Protein AF-A0A9E2G5S1-F1 (afdb_monomer_lite)

Foldseek 3Di:
DAADVVVVAPACPPDQALQAHRVRHGDDALPQDARVNVPAPGHPSAQALQAHRRRDGDDALPQDARVNVPAPGHNSAQALQAHRRRDGDAALCCGQRVRVPAPDHPNHQQAQACAGNVNDNPRDPPPKWFFPLQFPAAFFKFKWKKAWQAKKWFFFKWFAWAAAKWKKWKKKAWDGCVVVQADCVRIDTQDIAIWGHDHRSDTTTGPRTGGDIHHRGTMMMMMMGTPDDDPTHGTWDADDFFQDWGTDDNTMTITHFWHAHVVSNVDIHGGIGTGIMGGMDDD

Structure (mmCIF, N/CA/C/O backbone):
data_AF-A0A9E2G5S1-F1
#
_entry.id   AF-A0A9E2G5S1-F1
#
loop_
_atom_site.group_PDB
_atom_site.id
_atom_site.type_symbol
_atom_site.label_atom_id
_atom_site.label_alt_id
_atom_site.label_comp_id
_atom_site.label_asym_id
_atom_site.label_entity_id
_atom_site.label_seq_id
_atom_site.pdbx_PDB_ins_code
_atom_site.Cartn_x
_atom_site.Cartn_y
_atom_site.Cartn_z
_atom_site.occupancy
_atom_site.B_iso_or_equiv
_atom_site.auth_seq_id
_atom_site.auth_comp_id
_atom_site.auth_asym_id
_atom_site.auth_atom_id
_atom_site.pdbx_PDB_model_num
ATOM 1 N N . GLY A 1 1 ? -49.034 -7.250 49.773 1.00 76.38 1 GLY A N 1
ATOM 2 C CA . GLY A 1 1 ? -49.867 -7.601 50.932 1.00 76.38 1 GLY A CA 1
ATOM 3 C C . GLY A 1 1 ? -49.037 -7.762 52.193 1.00 76.38 1 GLY A C 1
ATOM 4 O O . GLY A 1 1 ? -48.670 -6.758 52.793 1.00 76.38 1 GLY A O 1
ATOM 5 N N . THR A 1 2 ? -48.825 -8.985 52.679 1.00 81.06 2 THR A N 1
ATOM 6 C CA . THR A 1 2 ? -48.083 -9.279 53.919 1.00 81.06 2 THR A CA 1
ATOM 7 C C . THR A 1 2 ? -47.382 -10.630 53.785 1.00 81.06 2 THR A C 1
ATOM 9 O O . THR A 1 2 ? -48.045 -11.661 53.843 1.00 81.06 2 THR A O 1
ATOM 12 N N . ALA A 1 3 ? -46.055 -10.611 53.629 1.00 85.12 3 ALA A N 1
ATOM 13 C CA . ALA A 1 3 ? -45.259 -11.790 53.282 1.00 85.12 3 ALA A CA 1
ATOM 14 C C . ALA A 1 3 ? -45.450 -12.970 54.255 1.00 85.12 3 ALA A C 1
ATOM 16 O O . ALA A 1 3 ? -45.271 -12.847 55.473 1.00 85.12 3 ALA A O 1
ATOM 17 N N . ASN A 1 4 ? -45.773 -14.137 53.705 1.00 86.06 4 ASN A N 1
ATOM 18 C CA . ASN A 1 4 ? -45.961 -15.385 54.428 1.00 86.06 4 ASN A CA 1
ATOM 19 C C . ASN A 1 4 ? -44.672 -16.222 54.438 1.00 86.06 4 ASN A C 1
ATOM 21 O O . ASN A 1 4 ? -44.527 -17.202 53.704 1.00 86.06 4 ASN A O 1
ATOM 25 N N . ALA A 1 5 ? -43.762 -15.892 55.356 1.00 84.38 5 ALA A N 1
ATOM 26 C CA . ALA A 1 5 ? -42.503 -16.623 55.540 1.00 84.38 5 ALA A CA 1
ATOM 27 C C . ALA A 1 5 ? -42.689 -18.142 55.770 1.00 84.38 5 ALA A C 1
ATOM 29 O O . ALA A 1 5 ? -41.827 -18.939 55.407 1.00 84.38 5 ALA A O 1
ATOM 30 N N . THR A 1 6 ? -43.825 -18.576 56.331 1.00 85.12 6 THR A N 1
ATOM 31 C CA . THR A 1 6 ? -44.168 -20.004 56.489 1.00 85.12 6 THR A CA 1
ATOM 32 C C . THR A 1 6 ? -44.490 -20.728 55.178 1.00 85.12 6 THR A C 1
ATOM 34 O O . THR A 1 6 ? -44.430 -21.956 55.151 1.00 85.12 6 THR A O 1
ATOM 37 N N . ALA A 1 7 ? -44.823 -20.000 54.109 1.00 83.25 7 ALA A N 1
ATOM 38 C CA . ALA A 1 7 ? -44.982 -20.527 52.753 1.00 83.25 7 ALA A CA 1
ATOM 39 C C . ALA A 1 7 ? -43.720 -20.359 51.883 1.00 83.25 7 ALA A C 1
ATOM 41 O O . ALA A 1 7 ? -43.689 -20.877 50.771 1.00 83.25 7 ALA A O 1
ATOM 42 N N . GLY A 1 8 ? -42.682 -19.686 52.392 1.00 82.56 8 GLY A N 1
ATOM 43 C CA . GLY A 1 8 ? -41.449 -19.385 51.657 1.00 82.56 8 GLY A CA 1
ATOM 44 C C . GLY A 1 8 ? -41.423 -18.016 50.968 1.00 82.56 8 GLY A C 1
ATOM 45 O O . GLY A 1 8 ? -40.440 -17.715 50.303 1.00 82.56 8 GLY A O 1
ATOM 46 N N . GLU A 1 9 ? -42.453 -17.182 51.140 1.00 89.50 9 GLU A N 1
ATOM 47 C CA . GLU A 1 9 ? -42.484 -15.820 50.588 1.00 89.50 9 GLU A CA 1
ATOM 48 C C . GLU A 1 9 ? -41.460 -14.920 51.300 1.00 89.50 9 GLU A C 1
ATOM 50 O O . GLU A 1 9 ? -41.467 -14.808 52.532 1.00 89.50 9 GLU A O 1
ATOM 55 N N . GLY A 1 10 ? -40.595 -14.259 50.526 1.00 87.88 10 GLY A N 1
ATOM 56 C CA . GLY A 1 10 ? -39.656 -13.247 51.024 1.00 87.88 10 GLY A CA 1
ATOM 57 C C . GLY A 1 10 ? -40.263 -11.841 51.078 1.00 87.88 10 GLY A C 1
ATOM 58 O O . GLY A 1 10 ? -39.853 -11.015 51.891 1.00 87.88 10 GLY A O 1
ATOM 59 N N . CYS A 1 11 ? -41.269 -11.590 50.242 1.00 91.56 11 CYS A N 1
ATOM 60 C CA . CYS A 1 11 ? -41.988 -10.329 50.102 1.00 91.56 11 CYS A CA 1
ATOM 61 C C . CYS A 1 11 ? -43.426 -10.596 49.623 1.00 91.56 11 CYS A C 1
ATOM 63 O O . CYS A 1 11 ? -43.764 -11.707 49.228 1.00 91.56 11 CYS A O 1
ATOM 65 N N . ASP A 1 12 ? -44.280 -9.576 49.654 1.00 90.62 12 ASP A N 1
ATOM 66 C CA . ASP A 1 12 ? -45.579 -9.588 48.977 1.00 90.62 12 ASP A CA 1
ATOM 67 C C . ASP A 1 12 ? -45.958 -8.130 48.699 1.00 90.62 12 ASP A C 1
ATOM 69 O O . ASP A 1 12 ? -46.433 -7.435 49.602 1.00 90.62 12 ASP A O 1
ATOM 73 N N . ASP A 1 13 ? -45.791 -7.690 47.451 1.00 90.94 13 ASP A N 1
ATOM 74 C CA . ASP A 1 13 ? -46.185 -6.358 46.962 1.00 90.94 13 ASP A CA 1
ATOM 75 C C . ASP A 1 13 ? -47.348 -6.414 45.946 1.00 90.94 13 ASP A C 1
ATOM 77 O O . ASP A 1 13 ? -47.680 -5.417 45.309 1.00 90.94 13 ASP A O 1
ATOM 81 N N . ALA A 1 14 ? -48.038 -7.561 45.847 1.00 88.19 14 ALA A N 1
ATOM 82 C CA . ALA A 1 14 ? -49.128 -7.825 44.893 1.00 88.19 14 ALA A CA 1
ATOM 83 C C . ALA A 1 14 ? -48.751 -7.685 43.395 1.00 88.19 14 ALA A C 1
ATOM 85 O O . ALA A 1 14 ? -49.597 -7.357 42.560 1.00 88.19 14 ALA A O 1
ATOM 86 N N . GLY A 1 15 ? -47.492 -7.970 43.060 1.00 86.88 15 GLY A N 1
ATOM 87 C CA . GLY A 1 15 ? -46.919 -7.917 41.715 1.00 86.88 15 GLY A CA 1
ATOM 88 C C . GLY A 1 15 ? -45.397 -7.782 41.790 1.00 86.88 15 GLY A C 1
ATOM 89 O O . GLY A 1 15 ? -44.833 -7.869 42.879 1.00 86.88 15 GLY A O 1
ATOM 90 N N . GLU A 1 16 ? -44.753 -7.545 40.646 1.00 91.31 16 GLU A N 1
ATOM 91 C CA . GLU A 1 16 ? -43.360 -7.085 40.628 1.00 91.31 16 GLU A CA 1
ATOM 92 C C . GLU A 1 16 ? -43.269 -5.647 41.171 1.00 91.31 16 GLU A C 1
ATOM 94 O O . GLU A 1 16 ? -44.168 -4.824 40.968 1.00 91.31 16 GLU A O 1
ATOM 99 N N . SER A 1 17 ? -42.207 -5.375 41.924 1.00 92.38 17 SER A N 1
ATOM 100 C CA . SER A 1 17 ? -41.907 -4.089 42.547 1.00 92.38 17 SER A CA 1
ATOM 101 C C . SER A 1 17 ? -40.387 -3.900 42.639 1.00 92.38 17 SER A C 1
ATOM 103 O O . SER A 1 17 ? -39.620 -4.817 42.365 1.00 92.38 17 SER A O 1
ATOM 105 N N . ALA A 1 18 ? -39.937 -2.734 43.109 1.00 92.62 18 ALA A N 1
ATOM 106 C CA . ALA A 1 18 ? -38.520 -2.479 43.393 1.00 92.62 18 ALA A CA 1
ATOM 107 C C . ALA A 1 18 ? -37.936 -3.304 44.569 1.00 92.62 18 ALA A C 1
ATOM 109 O O . ALA A 1 18 ? -36.773 -3.121 44.922 1.00 92.62 18 ALA A O 1
ATOM 110 N N . SER A 1 19 ? -38.749 -4.139 45.227 1.00 92.25 19 SER A N 1
ATOM 111 C CA . SER A 1 19 ? -38.354 -4.999 46.353 1.00 92.25 19 SER A CA 1
ATOM 112 C C . SER A 1 19 ? -38.904 -6.430 46.275 1.00 92.25 19 SER A C 1
ATOM 114 O O . SER A 1 19 ? -38.714 -7.202 47.220 1.00 92.25 19 SER A O 1
ATOM 116 N N . CYS A 1 20 ? -39.620 -6.793 45.206 1.00 94.75 20 CYS A N 1
ATOM 117 C CA . CYS A 1 20 ? -40.359 -8.049 45.139 1.00 94.75 20 CYS A CA 1
ATOM 118 C C . CYS A 1 20 ? -40.557 -8.559 43.709 1.00 94.75 20 CYS A C 1
ATOM 120 O O . CYS A 1 20 ? -40.991 -7.816 42.828 1.00 94.75 20 CYS A O 1
ATOM 122 N N . ASN A 1 21 ? -40.321 -9.852 43.507 1.00 92.12 21 ASN A N 1
ATOM 123 C CA . ASN A 1 21 ? -40.591 -10.563 42.264 1.00 92.12 21 ASN A CA 1
ATOM 124 C C . ASN A 1 21 ? -42.060 -10.994 42.195 1.00 92.12 21 ASN A C 1
ATOM 126 O O . ASN A 1 21 ? -42.754 -11.132 43.206 1.00 92.12 21 ASN A O 1
ATOM 130 N N . ALA A 1 22 ? -42.542 -11.253 40.979 1.00 90.44 22 ALA A N 1
ATOM 131 C CA . ALA A 1 22 ? -43.926 -11.669 40.744 1.00 90.44 22 ALA A CA 1
ATOM 132 C C . ALA A 1 22 ? -44.283 -13.052 41.341 1.00 90.44 22 ALA A C 1
ATOM 134 O O . ALA A 1 22 ? -45.463 -13.397 41.405 1.00 90.44 22 ALA A O 1
ATOM 135 N N . ASP A 1 23 ? -43.288 -13.832 41.774 1.00 89.81 23 ASP A N 1
ATOM 136 C CA . ASP A 1 23 ? -43.409 -15.117 42.474 1.00 89.81 23 ASP A CA 1
ATOM 137 C C . ASP A 1 23 ? -43.122 -15.022 43.992 1.00 89.81 23 ASP A C 1
ATOM 139 O O . ASP A 1 23 ? -43.013 -16.045 44.668 1.00 89.81 23 ASP A O 1
ATOM 143 N N . CYS A 1 24 ? -43.061 -13.798 44.533 1.00 91.25 24 CYS A N 1
ATOM 144 C CA . CYS A 1 24 ? -42.858 -13.483 45.951 1.00 91.25 24 CYS A CA 1
ATOM 145 C C . CYS A 1 24 ? -41.449 -13.774 46.517 1.00 91.25 24 CYS A C 1
ATOM 147 O O . CYS A 1 24 ? -41.276 -13.792 47.746 1.00 91.25 24 CYS A O 1
ATOM 149 N N . THR A 1 25 ? -40.422 -13.942 45.672 1.00 91.94 25 THR A N 1
ATOM 150 C CA . THR A 1 25 ? -39.016 -13.804 46.107 1.00 91.94 25 THR A CA 1
ATOM 151 C C . THR A 1 25 ? -38.600 -12.333 46.164 1.00 91.94 25 THR A C 1
ATOM 153 O O . THR A 1 25 ? -39.177 -11.486 45.489 1.00 91.94 25 THR A O 1
ATOM 156 N N . VAL A 1 26 ? -37.607 -11.997 46.991 1.00 92.19 26 VAL A N 1
ATOM 157 C CA . VAL A 1 26 ? -37.058 -10.629 47.042 1.00 92.19 26 VAL A CA 1
ATOM 158 C C . VAL A 1 26 ? -36.315 -10.349 45.738 1.00 92.19 26 VAL A C 1
ATOM 160 O O . VAL A 1 26 ? -35.452 -11.146 45.386 1.00 92.19 26 VAL A O 1
ATOM 163 N N . SER A 1 27 ? -36.621 -9.229 45.080 1.00 93.12 27 SER A N 1
ATOM 164 C CA . SER A 1 27 ? -35.918 -8.784 43.870 1.00 93.12 27 SER A CA 1
ATOM 165 C C . SER A 1 27 ? -34.459 -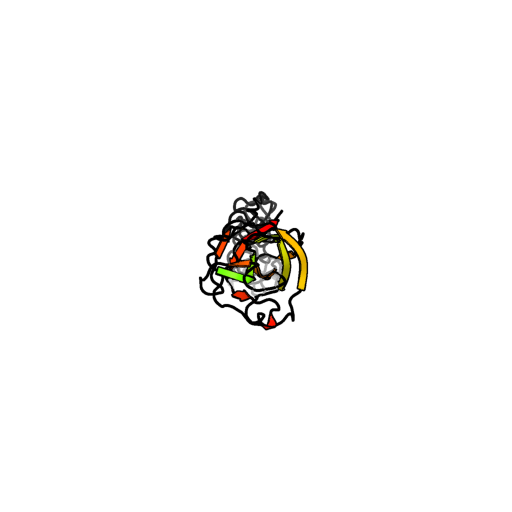8.466 44.173 1.00 93.12 27 SER A C 1
ATOM 167 O O . SER A 1 27 ? -34.177 -7.660 45.071 1.00 93.12 27 SER A O 1
ATOM 169 N N . SER A 1 28 ? -33.538 -9.071 43.432 1.00 94.44 28 SER A N 1
ATOM 170 C CA . SER A 1 28 ? -32.112 -8.794 43.557 1.00 94.44 28 SER A CA 1
ATOM 171 C C . SER A 1 28 ? -31.384 -9.149 42.275 1.00 94.44 28 SER A C 1
ATOM 173 O O . SER A 1 28 ? -31.344 -10.320 41.915 1.00 94.44 28 SER A O 1
ATOM 175 N N . CYS A 1 29 ? -30.662 -8.180 41.718 1.00 95.31 29 CYS A N 1
ATOM 176 C CA . CYS A 1 29 ? -29.726 -8.419 40.633 1.00 95.31 29 CYS A CA 1
ATOM 177 C C . CYS A 1 29 ? -28.866 -9.677 40.854 1.00 95.31 29 CYS A C 1
ATOM 179 O O . CYS A 1 29 ? -28.217 -9.840 41.897 1.00 95.31 29 CYS A O 1
ATOM 181 N N . GLY A 1 30 ? -28.877 -10.554 39.852 1.00 94.56 30 GLY A N 1
ATOM 182 C CA . GLY A 1 30 ? -28.237 -11.863 39.861 1.00 94.56 30 GLY A CA 1
ATOM 183 C C . GLY A 1 30 ? -29.144 -13.004 40.334 1.00 94.56 30 GLY A C 1
ATOM 184 O O . GLY A 1 30 ? -28.639 -14.115 40.506 1.00 94.56 30 GLY A O 1
ATOM 185 N N . ASP A 1 31 ? -30.447 -12.777 40.551 1.00 94.00 31 ASP A N 1
ATOM 186 C CA . ASP A 1 31 ? -31.410 -13.843 40.874 1.00 94.00 31 ASP A CA 1
ATOM 187 C C . ASP A 1 31 ? -31.936 -14.586 39.627 1.00 94.00 31 ASP A C 1
ATOM 189 O O . ASP A 1 31 ? -32.468 -15.696 39.741 1.00 94.00 31 ASP A O 1
ATOM 193 N N . GLY A 1 32 ? -31.692 -14.030 38.434 1.00 93.31 32 GLY A N 1
ATOM 194 C CA . GLY A 1 32 ? -32.133 -14.564 37.143 1.00 93.31 32 GLY A CA 1
ATOM 195 C C . GLY A 1 32 ? -33.477 -14.007 36.656 1.00 93.31 32 GLY A C 1
ATOM 196 O O . GLY A 1 32 ? -33.999 -14.487 35.645 1.00 93.31 32 GLY A O 1
ATOM 197 N N . THR A 1 33 ? -34.032 -13.005 37.343 1.00 93.50 33 THR A N 1
ATOM 198 C CA . THR A 1 33 ? -35.299 -12.338 37.020 1.00 93.50 33 THR A CA 1
ATOM 199 C C . THR A 1 33 ? -35.064 -10.848 36.813 1.00 93.50 33 THR A C 1
ATOM 201 O O . THR A 1 33 ? -34.761 -10.137 37.752 1.00 93.50 33 THR A O 1
ATOM 204 N N . THR A 1 34 ? -35.258 -10.328 35.599 1.00 95.19 34 THR A N 1
ATOM 205 C CA . THR A 1 34 ? -35.052 -8.889 35.354 1.00 95.19 34 THR A CA 1
ATOM 206 C C . THR A 1 34 ? -36.149 -8.030 35.997 1.00 95.19 34 THR A C 1
ATOM 208 O O . THR A 1 34 ? -37.279 -7.974 35.496 1.00 95.19 34 THR A O 1
ATOM 211 N N . ASN A 1 35 ? -35.804 -7.304 37.060 1.00 94.62 35 ASN A N 1
ATOM 212 C CA . ASN A 1 35 ? -36.679 -6.385 37.783 1.00 94.62 35 ASN A CA 1
ATOM 213 C C . ASN A 1 35 ? -36.592 -4.950 37.243 1.00 94.62 35 ASN A C 1
ATOM 215 O O . ASN A 1 35 ? -35.928 -4.067 37.798 1.00 94.62 35 ASN A O 1
ATOM 219 N N . ALA A 1 36 ? -37.330 -4.676 36.167 1.00 93.06 36 ALA A N 1
ATOM 220 C CA . ALA A 1 36 ? -37.380 -3.345 35.561 1.00 93.06 36 ALA A CA 1
ATOM 221 C C . ALA A 1 36 ? -37.873 -2.243 36.529 1.00 93.06 36 ALA A C 1
ATOM 223 O O . ALA A 1 36 ? -37.473 -1.086 36.382 1.00 93.06 36 ALA A O 1
ATOM 224 N N . THR A 1 37 ? -38.698 -2.566 37.536 1.00 94.12 37 THR A N 1
ATOM 225 C CA . THR A 1 37 ? -39.129 -1.595 38.562 1.00 94.12 37 THR A CA 1
ATOM 226 C C . THR A 1 37 ? -38.052 -1.357 39.630 1.00 94.12 37 THR A C 1
ATOM 228 O O . THR A 1 37 ? -38.030 -0.282 40.233 1.00 94.12 37 THR A O 1
ATOM 231 N N . ALA A 1 38 ? -37.123 -2.300 39.832 1.00 93.06 38 ALA A N 1
ATOM 232 C CA . ALA A 1 38 ? -35.913 -2.101 40.641 1.00 93.06 38 ALA A CA 1
ATOM 233 C C . ALA A 1 38 ? -34.813 -1.316 39.893 1.00 93.06 38 ALA A C 1
ATOM 235 O O . ALA A 1 38 ? -33.911 -0.770 40.528 1.00 93.06 38 ALA A O 1
ATOM 236 N N . GLY A 1 39 ? -34.926 -1.192 38.565 1.00 93.50 39 GLY A N 1
ATOM 237 C CA . GLY A 1 39 ? -33.999 -0.450 37.703 1.00 93.50 39 GLY A CA 1
ATOM 238 C C . GLY A 1 39 ? -33.055 -1.327 36.878 1.00 93.50 39 GLY A C 1
ATOM 239 O O . GLY A 1 39 ? -32.164 -0.794 36.223 1.00 93.50 39 GLY A O 1
ATOM 240 N N . GLU A 1 40 ? -33.252 -2.644 36.887 1.00 96.75 40 GLU A N 1
ATOM 241 C CA . GLU A 1 40 ? -32.432 -3.597 36.140 1.00 96.75 40 GLU A CA 1
ATOM 242 C C . GLU A 1 40 ? -32.749 -3.548 34.642 1.00 96.75 40 GLU A C 1
ATOM 244 O O . GLU A 1 40 ? -33.914 -3.538 34.230 1.00 96.75 40 GLU A O 1
ATOM 249 N N . ALA A 1 41 ? -31.706 -3.537 33.812 1.00 96.25 41 ALA A N 1
ATOM 250 C CA . ALA A 1 41 ? -31.837 -3.589 32.357 1.00 96.25 41 ALA A CA 1
ATOM 251 C C . ALA A 1 41 ? -31.798 -5.030 31.814 1.00 96.25 41 ALA A C 1
ATOM 253 O O . ALA A 1 41 ? -32.277 -5.296 30.709 1.00 96.25 41 ALA A O 1
ATOM 254 N N . CYS A 1 42 ? -31.231 -5.950 32.592 1.00 96.12 42 CYS A N 1
ATOM 255 C CA . CYS A 1 42 ? -31.078 -7.372 32.312 1.00 96.12 42 CYS A CA 1
ATOM 256 C C . CYS A 1 42 ? -30.842 -8.120 33.634 1.00 96.12 42 CYS A C 1
ATOM 258 O O . CYS A 1 42 ? -30.422 -7.508 34.606 1.00 96.12 42 CYS A O 1
ATOM 260 N N . ASP A 1 43 ? -31.059 -9.434 33.668 1.00 95.44 43 ASP A N 1
ATOM 261 C CA . ASP A 1 43 ? -30.500 -10.300 34.714 1.00 95.44 43 ASP A CA 1
ATOM 262 C C . ASP A 1 43 ? -30.137 -11.653 34.081 1.00 95.44 43 ASP A C 1
ATOM 264 O O . ASP A 1 43 ? -31.000 -12.364 33.561 1.00 95.44 43 ASP A O 1
ATOM 268 N N . GLY A 1 44 ? -28.839 -11.969 34.058 1.00 92.94 44 GLY A N 1
ATOM 269 C CA . GLY A 1 44 ? -28.297 -13.234 33.550 1.00 92.94 44 GLY A CA 1
ATOM 270 C C . GLY A 1 44 ? -27.927 -14.253 34.637 1.00 92.94 44 GLY A C 1
ATOM 271 O O . GLY A 1 44 ? -27.325 -15.277 34.318 1.00 92.94 44 GLY A O 1
ATOM 272 N N . GLY A 1 45 ? -28.223 -13.972 35.909 1.00 93.38 45 GLY A N 1
ATOM 273 C CA . GLY A 1 45 ? -27.663 -14.663 37.074 1.00 93.38 45 GLY A CA 1
ATOM 274 C C . GLY A 1 45 ? -26.219 -14.247 37.400 1.00 93.38 45 GLY A C 1
ATOM 275 O O . GLY A 1 45 ? -25.500 -14.988 38.073 1.00 93.38 45 GLY A O 1
ATOM 276 N N . GLY A 1 46 ? -25.767 -13.102 36.873 1.00 93.25 46 GLY A N 1
ATOM 277 C CA . GLY A 1 46 ? -24.385 -12.616 36.926 1.00 93.25 46 GLY A CA 1
ATOM 278 C C . GLY A 1 46 ? -23.933 -11.988 35.601 1.00 93.25 46 GLY A C 1
ATOM 279 O O . GLY A 1 46 ? -24.761 -11.656 34.751 1.00 93.25 46 GLY A O 1
ATOM 280 N N . GLU A 1 47 ? -22.615 -11.842 35.422 1.00 95.06 47 GLU A N 1
ATOM 281 C CA . GLU A 1 47 ? -22.026 -11.353 34.165 1.00 95.06 47 GLU A CA 1
ATOM 282 C C . GLU A 1 47 ? -22.276 -12.331 33.006 1.00 95.06 47 GLU A C 1
ATOM 284 O O . GLU A 1 47 ? -22.183 -13.553 33.151 1.00 95.06 47 GLU A O 1
ATOM 289 N N . THR A 1 48 ? -22.632 -11.774 31.849 1.00 95.81 48 THR A N 1
ATOM 290 C CA . THR A 1 48 ? -22.866 -12.488 30.589 1.00 95.81 48 THR A CA 1
ATOM 291 C C . THR A 1 48 ? -22.493 -11.583 29.412 1.00 95.81 48 THR A C 1
ATOM 293 O O . THR A 1 48 ? -22.320 -10.381 29.578 1.00 95.81 48 THR A O 1
ATOM 296 N N . ALA A 1 49 ? -22.485 -12.123 28.189 1.00 96.00 49 ALA A N 1
ATOM 297 C CA . ALA A 1 49 ? -22.232 -11.360 26.958 1.00 96.00 49 ALA A CA 1
ATOM 298 C C . ALA A 1 49 ? -23.245 -10.230 26.645 1.00 96.00 49 ALA A C 1
ATOM 300 O O . ALA A 1 49 ? -23.120 -9.573 25.613 1.00 96.00 49 ALA A O 1
ATOM 301 N N . SER A 1 50 ? -24.290 -10.062 27.462 1.00 95.75 50 SER A N 1
ATOM 302 C CA . SER A 1 50 ? -25.309 -9.015 27.312 1.00 95.75 50 SER A CA 1
ATOM 303 C C . SER A 1 50 ? -25.727 -8.368 28.642 1.00 95.75 50 SER A C 1
ATOM 305 O O . SER A 1 50 ? -26.752 -7.688 28.679 1.00 95.75 50 SER A O 1
ATOM 307 N N . CYS A 1 51 ? -25.021 -8.640 29.746 1.00 97.44 51 CYS A N 1
ATOM 308 C CA . CYS A 1 51 ? -25.405 -8.165 31.075 1.00 97.44 51 CYS A CA 1
ATOM 309 C C . CYS A 1 51 ? -24.213 -8.076 32.029 1.00 97.44 51 CYS A C 1
ATOM 311 O O . CYS A 1 51 ? -23.458 -9.040 32.167 1.00 97.44 51 CYS A O 1
ATOM 313 N N . ASN A 1 52 ? -24.103 -6.952 32.730 1.00 96.25 52 ASN A N 1
ATOM 314 C CA . ASN A 1 52 ? -23.136 -6.729 33.795 1.00 96.25 52 ASN A CA 1
ATOM 315 C C . ASN A 1 52 ? -23.576 -7.413 35.092 1.00 96.25 52 ASN A C 1
ATOM 317 O O . ASN A 1 52 ? -24.757 -7.674 35.320 1.00 96.25 52 ASN A O 1
ATOM 321 N N . ALA A 1 53 ? -22.619 -7.666 35.987 1.00 94.56 53 ALA A N 1
ATOM 322 C CA . ALA A 1 53 ? -22.899 -8.242 37.306 1.00 94.56 53 ALA A CA 1
ATOM 323 C C . ALA A 1 53 ? -23.690 -7.301 38.246 1.00 94.56 53 ALA A C 1
ATOM 325 O O . ALA A 1 53 ? -24.063 -7.719 39.339 1.00 94.56 53 ALA A O 1
ATOM 326 N N . ASP A 1 54 ? -23.928 -6.050 37.836 1.00 94.50 54 ASP A N 1
ATOM 327 C CA . ASP A 1 54 ? -24.797 -5.068 38.495 1.00 94.50 54 ASP A CA 1
ATOM 328 C C . ASP A 1 54 ? -26.127 -4.830 37.743 1.00 94.50 54 ASP A C 1
ATOM 330 O O . ASP A 1 54 ? -26.863 -3.896 38.061 1.00 94.50 54 ASP A O 1
ATOM 334 N N . CYS A 1 55 ? -26.441 -5.685 36.761 1.00 95.94 55 CYS A N 1
ATOM 335 C CA . CYS A 1 55 ? -27.676 -5.672 35.974 1.00 95.94 55 CYS A CA 1
ATOM 336 C C . CYS A 1 55 ? -27.867 -4.440 35.071 1.00 95.94 55 CYS A C 1
ATOM 338 O O . CYS A 1 55 ? -28.973 -4.164 34.586 1.00 95.94 55 CYS A O 1
ATOM 340 N N . THR A 1 56 ? -26.773 -3.731 34.776 1.00 96.38 56 THR A N 1
ATOM 341 C CA . THR A 1 56 ? -26.669 -2.843 33.611 1.00 96.38 56 THR A CA 1
ATOM 342 C C . THR A 1 56 ? -26.343 -3.640 32.335 1.00 96.38 56 THR A C 1
ATOM 344 O O . THR A 1 56 ? -25.927 -4.798 32.392 1.00 96.38 56 THR A O 1
ATOM 347 N N . VAL A 1 57 ? -26.588 -3.063 31.153 1.00 95.75 57 VAL A N 1
ATOM 348 C CA . VAL A 1 57 ? -26.271 -3.726 29.873 1.00 95.75 57 VAL A CA 1
ATOM 349 C C . VAL A 1 57 ? -24.769 -3.647 29.629 1.00 95.75 57 VAL A C 1
ATOM 351 O O . VAL A 1 57 ? -24.258 -2.538 29.529 1.00 95.75 57 VAL A O 1
ATOM 354 N N . SER A 1 58 ? -24.122 -4.799 29.446 1.00 95.88 58 SER A N 1
ATOM 355 C CA . SER A 1 58 ? -22.710 -4.894 29.056 1.00 95.88 58 SER A CA 1
ATOM 356 C C . SER A 1 58 ? -22.445 -4.160 27.745 1.00 95.88 58 SER A C 1
ATOM 358 O O . SER A 1 58 ? -23.049 -4.500 26.715 1.00 95.88 58 SER A O 1
ATOM 360 N N . SER A 1 59 ? -21.552 -3.179 27.763 1.00 96.12 59 SER A N 1
ATOM 361 C CA . SER A 1 59 ? -21.151 -2.449 26.568 1.00 96.12 59 SER A CA 1
ATOM 362 C C . SER A 1 59 ? -19.792 -1.796 26.753 1.00 96.12 59 SER A C 1
ATOM 364 O O . SER A 1 59 ? -19.702 -0.810 27.473 1.00 96.12 59 SER A O 1
ATOM 366 N N . CYS A 1 60 ? -18.815 -2.209 25.947 1.00 97.12 60 CYS A N 1
ATOM 367 C CA . CYS A 1 60 ? -17.541 -1.522 25.786 1.00 97.12 60 CYS A CA 1
ATOM 368 C C . CYS A 1 60 ? -17.640 0.013 25.883 1.00 97.12 60 CYS A C 1
ATOM 370 O O . CYS A 1 60 ? -18.344 0.667 25.100 1.00 97.12 60 CYS A O 1
ATOM 372 N N . GLY A 1 61 ? -16.909 0.565 26.849 1.00 96.06 61 GLY A N 1
ATOM 373 C CA . GLY A 1 61 ? -16.935 1.964 27.253 1.00 96.06 61 GLY A 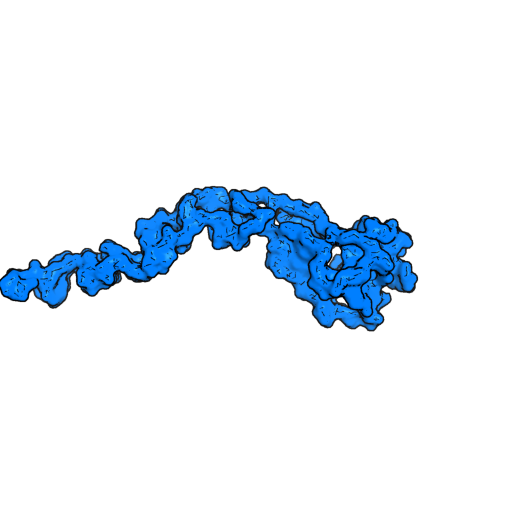CA 1
ATOM 374 C C . GLY A 1 61 ? -17.867 2.265 28.434 1.00 96.06 61 GLY A C 1
ATOM 375 O O . GLY A 1 61 ? -18.045 3.445 28.747 1.00 96.06 61 GLY A O 1
ATOM 376 N N . ASP A 1 62 ? -18.466 1.261 29.087 1.00 95.88 62 ASP A N 1
ATOM 377 C CA . ASP A 1 62 ? -19.280 1.439 30.300 1.00 95.88 62 ASP A CA 1
ATOM 378 C C . ASP A 1 62 ? -18.443 1.460 31.597 1.00 95.88 62 ASP A C 1
ATOM 380 O O . ASP A 1 62 ? -18.912 1.947 32.631 1.00 95.88 62 ASP A O 1
ATOM 384 N N . GLY A 1 63 ? -17.174 1.041 31.516 1.00 95.56 63 GLY A N 1
ATOM 385 C CA . GLY A 1 63 ? -16.235 0.957 32.638 1.00 95.56 63 GLY A CA 1
ATOM 386 C C . GLY A 1 63 ? -16.217 -0.403 33.348 1.00 95.56 63 GLY A C 1
ATOM 387 O O . GLY A 1 63 ? -15.590 -0.527 34.405 1.00 95.56 63 GLY A O 1
ATOM 388 N N . THR A 1 64 ? -16.884 -1.416 32.788 1.00 95.62 64 THR A N 1
ATOM 389 C CA . THR A 1 64 ? -16.937 -2.793 33.292 1.00 95.62 64 THR A CA 1
ATOM 390 C C . THR A 1 64 ? -16.399 -3.751 32.238 1.00 95.62 64 THR A C 1
ATOM 392 O O . THR A 1 64 ? -17.044 -3.999 31.235 1.00 95.62 64 THR A O 1
ATOM 395 N N . THR A 1 65 ? -15.238 -4.367 32.469 1.00 96.38 65 THR A N 1
ATOM 396 C CA . THR A 1 65 ? -14.674 -5.309 31.487 1.00 96.38 65 THR A CA 1
ATOM 397 C C . THR A 1 65 ? -15.514 -6.587 31.361 1.00 96.38 65 THR A C 1
ATOM 399 O O . THR A 1 65 ? -15.457 -7.467 32.229 1.00 96.38 65 THR A O 1
ATOM 402 N N . ASN A 1 66 ? -16.239 -6.735 30.252 1.00 96.44 66 ASN A N 1
ATOM 403 C CA . ASN A 1 66 ? -17.078 -7.894 29.961 1.00 96.44 66 ASN A CA 1
ATOM 404 C C . ASN A 1 66 ? -16.322 -8.994 29.211 1.00 96.44 66 ASN A C 1
ATOM 406 O O . ASN A 1 66 ? -16.448 -9.184 27.996 1.00 96.44 66 ASN A O 1
ATOM 410 N N . ALA A 1 67 ? -15.568 -9.794 29.964 1.00 95.00 67 ALA A N 1
ATOM 411 C CA . ALA A 1 67 ? -14.832 -10.933 29.420 1.00 95.00 67 ALA A CA 1
ATOM 412 C C . ALA A 1 67 ? -15.735 -11.950 28.685 1.00 95.00 67 ALA A C 1
ATOM 414 O O . ALA A 1 67 ? -15.286 -12.571 27.720 1.00 95.00 67 ALA A O 1
ATOM 415 N N . THR A 1 68 ? -17.007 -12.110 29.080 1.00 96.12 68 THR A N 1
ATOM 416 C CA . THR A 1 68 ? -17.957 -12.991 28.374 1.00 96.12 68 THR A CA 1
ATOM 417 C C . THR A 1 68 ? -18.517 -12.345 27.097 1.00 96.12 68 THR A C 1
ATOM 419 O O . THR A 1 68 ? -18.898 -13.070 26.176 1.00 96.12 68 THR A O 1
ATOM 422 N N . ALA A 1 69 ? -18.518 -11.010 26.988 1.00 95.50 69 ALA A N 1
ATOM 423 C CA . ALA A 1 69 ? -18.807 -10.290 25.739 1.00 95.50 69 ALA A CA 1
ATOM 424 C C . ALA A 1 69 ? -17.607 -10.267 24.766 1.00 95.50 69 ALA A C 1
ATOM 426 O O . ALA A 1 69 ? -17.791 -10.053 23.568 1.00 95.50 69 ALA A O 1
ATOM 427 N N . GLY A 1 70 ? -16.399 -10.561 25.262 1.00 95.50 70 GLY A N 1
ATOM 428 C CA . GLY A 1 70 ? -15.159 -10.628 24.483 1.00 95.50 70 GLY A CA 1
ATOM 429 C C . GLY A 1 70 ? -14.211 -9.445 24.690 1.00 95.50 70 GLY A C 1
ATOM 430 O O . GLY A 1 70 ? -13.257 -9.302 23.929 1.00 95.50 70 GLY A O 1
ATOM 431 N N . GLU A 1 71 ? -14.458 -8.612 25.699 1.00 97.56 71 GLU A N 1
ATOM 432 C CA . GLU A 1 71 ? -13.628 -7.452 26.024 1.00 97.56 71 GLU A CA 1
ATOM 433 C C . GLU A 1 71 ? -12.356 -7.867 26.772 1.00 97.56 71 GLU A C 1
ATOM 435 O O . GLU A 1 71 ? -12.382 -8.725 27.659 1.00 97.56 71 GLU A O 1
ATOM 440 N N . ALA A 1 72 ? -11.231 -7.244 26.419 1.00 97.31 72 ALA A N 1
ATOM 441 C CA . ALA A 1 72 ? -9.945 -7.449 27.084 1.00 97.31 72 ALA A CA 1
ATOM 442 C C . ALA A 1 72 ? -9.679 -6.408 28.189 1.00 97.31 72 ALA A C 1
ATOM 444 O O . ALA A 1 72 ? -8.885 -6.658 29.097 1.00 97.31 72 ALA A O 1
ATOM 445 N N . CYS A 1 73 ? -10.341 -5.255 28.107 1.00 97.44 73 CYS A N 1
ATOM 446 C CA . CYS A 1 73 ? -10.261 -4.122 29.024 1.00 97.44 73 CYS A CA 1
ATOM 447 C C . CYS A 1 73 ? -11.519 -3.254 28.866 1.00 97.44 73 CYS A C 1
ATOM 449 O O . CYS A 1 73 ? -12.157 -3.306 27.822 1.00 97.44 73 CYS A O 1
ATOM 451 N N . ASP A 1 74 ? -11.850 -2.436 29.866 1.00 97.19 74 ASP A N 1
ATOM 452 C CA . ASP A 1 74 ? -12.762 -1.297 29.695 1.00 97.19 74 ASP A CA 1
ATOM 453 C C . ASP A 1 74 ? -12.381 -0.203 30.705 1.00 97.19 74 ASP A C 1
ATOM 455 O O . ASP A 1 74 ? -12.603 -0.352 31.906 1.00 97.19 74 ASP A O 1
ATOM 459 N N . ASP A 1 75 ? -11.784 0.886 30.213 1.00 97.12 75 ASP A N 1
ATOM 460 C CA . ASP A 1 75 ? -11.408 2.067 31.005 1.00 97.12 75 ASP A CA 1
ATOM 461 C C . ASP A 1 75 ? -12.412 3.235 30.820 1.00 97.12 75 ASP A C 1
ATOM 463 O O . ASP A 1 75 ? -12.063 4.408 30.979 1.00 97.12 75 ASP A O 1
ATOM 467 N N . ALA A 1 76 ? -13.668 2.922 30.478 1.00 95.50 76 ALA A N 1
ATOM 468 C CA . ALA A 1 76 ? -14.731 3.847 30.066 1.00 95.50 76 ALA A CA 1
ATOM 469 C C . ALA A 1 76 ? -14.389 4.661 28.797 1.00 95.50 76 ALA A C 1
ATOM 471 O O . ALA A 1 76 ? -14.750 5.836 28.659 1.00 95.50 76 ALA A O 1
ATOM 472 N N . GLY A 1 77 ? -13.674 4.023 27.864 1.00 93.94 77 GLY A N 1
ATOM 473 C CA . GLY A 1 77 ? -13.213 4.594 26.598 1.00 93.94 77 GLY A CA 1
ATOM 474 C C . GLY A 1 77 ? -11.744 4.277 26.302 1.00 93.94 77 GLY A C 1
ATOM 475 O O . GLY A 1 77 ? -11.153 3.381 26.899 1.00 93.94 77 GLY A O 1
ATOM 476 N N . GLU A 1 78 ? -11.157 5.029 25.368 1.00 96.25 78 GLU A N 1
ATOM 477 C CA . GLU A 1 78 ? -9.731 4.926 25.040 1.00 96.25 78 GLU A CA 1
ATOM 478 C C . GLU A 1 78 ? -8.851 5.359 26.226 1.00 96.25 78 GLU A C 1
ATOM 480 O O . GLU A 1 78 ? -9.068 6.405 26.845 1.00 96.25 78 GLU A O 1
ATOM 485 N N . SER A 1 79 ? -7.827 4.561 26.514 1.00 96.62 79 SER A N 1
ATOM 486 C CA . SER A 1 79 ? -6.838 4.783 27.564 1.00 96.62 79 SER A CA 1
ATOM 487 C C . SER A 1 79 ? -5.442 4.373 27.085 1.00 96.62 79 SER A C 1
ATOM 489 O O . SER A 1 79 ? -5.276 3.773 26.027 1.00 96.62 79 SER A O 1
ATOM 491 N N . ALA A 1 80 ? -4.421 4.621 27.909 1.00 96.38 80 ALA A N 1
ATOM 492 C CA . ALA A 1 80 ? -3.056 4.165 27.638 1.00 96.38 80 ALA A CA 1
ATOM 493 C C . ALA A 1 80 ? -2.847 2.635 27.741 1.00 96.38 80 ALA A C 1
ATOM 495 O O . ALA A 1 80 ? -1.719 2.170 27.597 1.00 96.38 80 ALA A O 1
ATOM 496 N N . ALA A 1 81 ? -3.895 1.866 28.051 1.00 96.25 81 ALA A N 1
ATOM 497 C CA . ALA A 1 81 ? -3.885 0.402 28.083 1.00 96.25 81 ALA A CA 1
ATOM 498 C C . ALA A 1 81 ? -5.049 -0.231 27.295 1.00 96.25 81 ALA A C 1
ATOM 500 O O . ALA A 1 81 ? -5.034 -1.441 27.070 1.00 96.25 81 ALA A O 1
ATOM 501 N N . CYS A 1 82 ? -6.042 0.562 26.881 1.00 97.75 82 CYS A N 1
ATOM 502 C CA . CYS A 1 82 ? -7.282 0.084 26.287 1.00 97.75 82 CYS A CA 1
ATOM 503 C C . CYS A 1 82 ? -7.667 0.903 25.053 1.00 97.75 82 CYS A C 1
ATOM 505 O O . CYS A 1 82 ? -7.712 2.132 25.102 1.00 97.75 82 CYS A O 1
ATOM 507 N N . ASN A 1 83 ? -7.977 0.228 23.953 1.00 97.31 83 ASN A N 1
ATOM 508 C CA . ASN A 1 83 ? -8.482 0.859 22.740 1.00 97.31 83 ASN A CA 1
ATOM 509 C C . ASN A 1 83 ? -9.978 1.172 22.867 1.00 97.31 83 ASN A C 1
ATOM 511 O O . ASN A 1 83 ? -10.705 0.546 23.637 1.00 97.31 83 ASN A O 1
ATOM 515 N N . ALA A 1 84 ? -10.476 2.096 22.043 1.00 95.38 84 ALA A N 1
ATOM 516 C CA . ALA A 1 84 ? -11.883 2.522 22.043 1.00 95.38 84 ALA A CA 1
ATOM 517 C C . ALA A 1 84 ? -12.913 1.415 21.694 1.00 95.38 84 ALA A C 1
ATOM 519 O O . ALA A 1 84 ? -14.117 1.658 21.734 1.00 95.38 84 ALA A O 1
ATOM 520 N N . ASN A 1 85 ? -12.451 0.221 21.315 1.00 95.69 85 ASN A N 1
ATOM 521 C CA . ASN A 1 85 ? -13.225 -0.992 21.036 1.00 95.69 85 ASN A CA 1
ATOM 522 C C . ASN A 1 85 ? -12.950 -2.130 22.048 1.00 95.69 85 ASN A C 1
ATOM 524 O O . ASN A 1 85 ? -13.289 -3.279 21.763 1.00 95.69 85 ASN A O 1
ATOM 528 N N . CYS A 1 86 ? -12.317 -1.828 23.186 1.00 97.00 86 CYS A N 1
ATOM 529 C CA . CYS A 1 86 ? -12.064 -2.756 24.291 1.00 97.00 86 CYS A CA 1
ATOM 530 C C . CYS A 1 86 ? -11.116 -3.930 23.976 1.00 97.00 86 CYS A C 1
ATOM 532 O O . CYS A 1 86 ? -11.132 -4.965 24.652 1.00 97.00 86 CYS A O 1
ATOM 534 N N . THR A 1 87 ? -10.239 -3.758 22.981 1.00 97.12 87 THR A N 1
ATOM 535 C CA . THR A 1 87 ? -8.984 -4.520 22.878 1.00 97.12 87 THR A CA 1
ATOM 536 C C . THR A 1 87 ? -7.878 -3.823 23.672 1.00 97.12 87 THR A C 1
ATOM 538 O O . THR A 1 87 ? -7.945 -2.617 23.906 1.00 97.12 87 THR A O 1
ATOM 541 N N . ILE A 1 88 ? -6.849 -4.569 24.086 1.00 96.62 88 ILE A N 1
ATOM 542 C CA . ILE A 1 88 ? -5.634 -3.971 24.662 1.00 96.62 88 ILE A CA 1
ATOM 543 C C . ILE A 1 88 ? -5.002 -3.038 23.624 1.00 96.62 88 ILE A C 1
ATOM 545 O O . ILE A 1 88 ? -5.045 -3.359 22.441 1.00 96.62 88 ILE A O 1
ATOM 549 N N . SER A 1 89 ? -4.438 -1.917 24.073 1.00 95.31 89 SER A N 1
ATOM 550 C CA . SER A 1 89 ? -3.638 -1.027 23.225 1.00 95.31 89 SER A CA 1
ATOM 551 C C . SER A 1 89 ? -2.245 -1.605 23.006 1.00 95.31 89 SER A C 1
ATOM 553 O O . SER A 1 89 ? -1.457 -1.698 23.953 1.00 95.31 89 SER A O 1
ATOM 555 N N . GLU A 1 90 ? -1.944 -1.994 21.767 1.00 93.38 90 GLU A N 1
ATOM 556 C CA . GLU A 1 90 ? -0.623 -2.460 21.347 1.00 93.38 90 GLU A CA 1
ATOM 557 C C . GLU A 1 9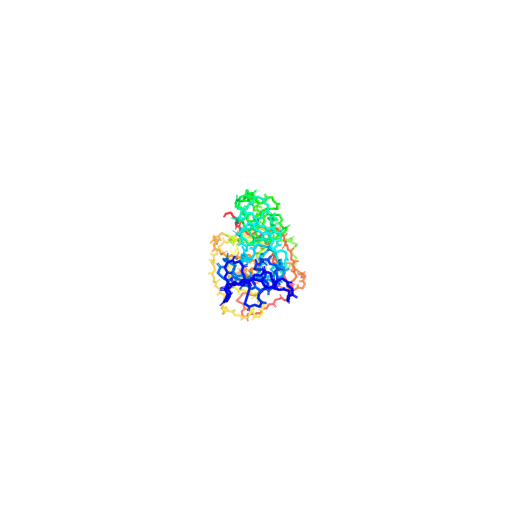0 ? -0.260 -1.859 19.980 1.00 93.38 90 GLU A C 1
ATOM 559 O O . GLU A 1 90 ? -1.002 -1.981 19.014 1.00 93.38 90 GLU A O 1
ATOM 564 N N . CYS A 1 91 ? 0.920 -1.246 19.872 1.00 90.06 91 CYS A N 1
ATOM 565 C CA . CYS A 1 91 ? 1.385 -0.690 18.601 1.00 90.06 91 CYS A CA 1
ATOM 566 C C . CYS A 1 91 ? 1.496 -1.781 17.519 1.00 90.06 91 CYS A C 1
ATOM 568 O O . CYS A 1 91 ? 2.208 -2.768 17.724 1.00 90.06 91 CYS A O 1
ATOM 570 N N . GLY A 1 92 ? 0.840 -1.575 16.376 1.00 89.44 92 GLY A N 1
ATOM 571 C CA . GLY A 1 92 ? 0.696 -2.542 15.286 1.00 89.44 92 GLY A CA 1
ATOM 572 C C . GLY A 1 92 ? -0.618 -3.339 15.323 1.00 89.44 92 GLY A C 1
ATOM 573 O O . GLY A 1 92 ? -0.780 -4.263 14.524 1.00 89.44 92 GLY A O 1
ATOM 574 N N . ASP A 1 93 ? -1.560 -3.027 16.224 1.00 92.12 93 ASP A N 1
ATOM 575 C CA . ASP A 1 93 ? -2.836 -3.755 16.358 1.00 92.12 93 ASP A CA 1
ATOM 576 C C . ASP A 1 93 ? -3.921 -3.349 15.332 1.00 92.12 93 ASP A C 1
ATOM 578 O O . ASP A 1 93 ? -4.943 -4.035 15.191 1.00 92.12 93 ASP A O 1
ATOM 582 N N . GLY A 1 94 ? -3.682 -2.282 14.561 1.00 91.56 94 GLY A N 1
ATOM 583 C CA . GLY A 1 94 ? -4.596 -1.733 13.558 1.00 91.56 94 GLY A CA 1
ATOM 584 C C . GLY A 1 94 ? -5.474 -0.584 14.066 1.00 91.56 94 GLY A C 1
ATOM 585 O O . GLY A 1 94 ? -6.367 -0.141 13.330 1.00 91.56 94 GLY A O 1
ATOM 586 N N . ILE A 1 95 ? -5.284 -0.123 15.308 1.00 93.31 95 ILE A N 1
ATOM 587 C CA . ILE A 1 95 ? -6.137 0.858 15.985 1.00 93.31 95 ILE A CA 1
ATOM 588 C C . ILE A 1 95 ? -5.283 1.961 16.610 1.00 93.31 95 ILE A C 1
ATOM 590 O O . ILE A 1 95 ? -4.808 1.852 17.731 1.00 93.31 95 ILE A O 1
ATOM 594 N N . HIS A 1 96 ? -5.188 3.094 15.912 1.00 93.62 96 HIS A N 1
ATOM 595 C CA . HIS A 1 96 ? -4.443 4.258 16.394 1.00 93.62 96 HIS A CA 1
ATOM 596 C C . HIS A 1 96 ? -4.990 4.806 17.730 1.00 93.62 96 HIS A C 1
ATOM 598 O O . HIS A 1 96 ? -6.015 5.494 17.752 1.00 93.62 96 HIS A O 1
ATOM 604 N N . ASN A 1 97 ? -4.267 4.553 18.822 1.00 95.00 97 ASN A N 1
ATOM 605 C CA . ASN A 1 97 ? -4.578 4.969 20.187 1.00 95.00 97 ASN A CA 1
ATOM 606 C C . ASN A 1 97 ? -3.766 6.215 20.590 1.00 95.00 97 ASN A C 1
ATOM 608 O O . ASN A 1 97 ? -2.613 6.164 21.043 1.00 95.00 97 ASN A O 1
ATOM 612 N N . VAL A 1 98 ? -4.390 7.389 20.464 1.00 93.75 98 VAL A N 1
ATOM 613 C CA . VAL A 1 98 ? -3.737 8.669 20.789 1.00 93.75 98 VAL A CA 1
ATOM 614 C C . VAL A 1 98 ? -3.456 8.835 22.286 1.00 93.75 98 VAL A C 1
ATOM 616 O O . VAL A 1 98 ? -2.547 9.583 22.657 1.00 93.75 98 VAL A O 1
ATOM 619 N N . THR A 1 99 ? -4.199 8.143 23.152 1.00 95.81 99 THR A N 1
ATOM 620 C CA . THR A 1 99 ? -4.059 8.213 24.614 1.00 95.81 99 THR A CA 1
ATOM 621 C C . THR A 1 99 ? -2.885 7.374 25.133 1.00 95.81 99 THR A C 1
ATOM 623 O O . THR A 1 99 ? -2.229 7.782 26.096 1.00 95.81 99 THR A O 1
ATOM 626 N N . ALA A 1 100 ? -2.543 6.274 24.458 1.00 94.62 100 ALA A N 1
ATOM 627 C CA . ALA A 1 100 ? -1.297 5.525 24.644 1.00 94.62 100 ALA A CA 1
ATOM 628 C C . ALA A 1 100 ? -0.053 6.286 24.141 1.00 94.62 100 ALA A C 1
ATOM 630 O O . ALA A 1 100 ? 1.074 5.995 24.550 1.00 94.62 100 ALA A O 1
ATOM 631 N N . GLY A 1 101 ? -0.256 7.330 23.330 1.00 92.62 101 GLY A N 1
ATOM 632 C CA . GLY A 1 101 ? 0.795 8.214 22.821 1.00 92.62 101 GLY A CA 1
ATOM 633 C C . GLY A 1 101 ? 1.266 7.878 21.407 1.00 92.62 101 GLY A C 1
ATOM 634 O O . GLY A 1 101 ? 2.291 8.407 20.966 1.00 92.62 101 GLY A O 1
ATOM 635 N N . GLU A 1 102 ? 0.526 7.029 20.698 1.00 94.25 102 GLU A N 1
ATOM 636 C CA . GLU A 1 102 ? 0.798 6.659 19.316 1.00 94.25 102 GLU A CA 1
ATOM 637 C C . GLU A 1 102 ? 0.612 7.855 18.373 1.00 94.25 102 GLU A C 1
ATOM 639 O O . GLU A 1 102 ? -0.285 8.691 18.525 1.00 94.25 102 GLU A O 1
ATOM 644 N N . GLN A 1 103 ? 1.471 7.948 17.362 1.00 91.31 103 GLN A N 1
ATOM 645 C CA . GLN A 1 103 ? 1.436 9.001 16.342 1.00 91.31 103 GLN A CA 1
ATOM 646 C C . GLN A 1 103 ? 0.883 8.512 14.997 1.00 91.31 103 GLN A C 1
ATOM 648 O O . GLN A 1 103 ? 0.569 9.335 14.134 1.00 91.31 103 GLN A O 1
ATOM 653 N N . CYS A 1 104 ? 0.828 7.194 14.841 1.00 88.31 104 CYS A N 1
ATOM 654 C CA . CYS A 1 104 ? 0.342 6.408 13.720 1.00 88.31 104 CYS A CA 1
ATOM 655 C C . CYS A 1 104 ? 0.112 4.977 14.229 1.00 88.31 104 CYS A C 1
ATOM 657 O O . CYS A 1 104 ? 0.652 4.620 15.275 1.00 88.31 104 CYS A O 1
ATOM 659 N N . ASP A 1 105 ? -0.626 4.186 13.458 1.00 90.94 105 ASP A N 1
ATOM 660 C CA . ASP A 1 105 ? -0.653 2.724 13.511 1.00 90.94 105 ASP A CA 1
ATOM 661 C C . ASP A 1 105 ? -0.915 2.235 12.072 1.00 90.94 105 ASP A C 1
ATOM 663 O O . ASP A 1 105 ? -1.752 2.817 11.371 1.00 90.94 105 ASP A O 1
ATOM 667 N N . ASP A 1 106 ? -0.148 1.256 11.591 1.00 83.75 106 ASP A N 1
ATOM 668 C CA . ASP A 1 106 ? -0.257 0.658 10.250 1.00 83.75 106 ASP A CA 1
ATOM 669 C C . ASP A 1 106 ? -0.780 -0.793 10.264 1.00 83.75 106 ASP A C 1
ATOM 671 O O . ASP A 1 106 ? -1.021 -1.369 9.199 1.00 83.75 106 ASP A O 1
ATOM 675 N N . GLY A 1 107 ? -1.058 -1.353 11.446 1.00 87.12 107 GLY A N 1
ATOM 676 C CA . GLY A 1 107 ? -1.627 -2.687 11.621 1.00 87.12 107 GLY A CA 1
ATOM 677 C C . GLY A 1 107 ? -0.690 -3.854 11.297 1.00 87.12 107 GLY A C 1
ATOM 678 O O . GLY A 1 107 ? -1.187 -4.952 11.015 1.00 87.12 107 GLY A O 1
ATOM 679 N N . ASP A 1 108 ? 0.633 -3.646 11.288 1.00 79.38 108 ASP A N 1
ATOM 680 C CA . ASP A 1 108 ? 1.604 -4.740 11.219 1.00 79.38 108 ASP A CA 1
ATOM 681 C C . ASP A 1 108 ? 2.898 -4.517 12.033 1.00 79.38 108 ASP A C 1
ATOM 683 O O . ASP A 1 108 ? 3.201 -3.438 12.527 1.00 79.38 108 ASP A O 1
ATOM 687 N N . ASP A 1 109 ? 3.655 -5.605 12.217 1.00 76.88 109 ASP A N 1
ATOM 688 C CA . ASP A 1 109 ? 4.924 -5.654 12.961 1.00 76.88 109 ASP A CA 1
ATOM 689 C C . ASP A 1 109 ? 6.149 -5.236 12.105 1.00 76.88 109 ASP A C 1
ATOM 691 O O . ASP A 1 109 ? 7.289 -5.612 12.421 1.00 76.88 109 ASP A O 1
ATOM 695 N N . ILE A 1 110 ? 5.973 -4.552 10.969 1.00 71.19 110 ILE A N 1
ATOM 696 C CA . ILE A 1 110 ? 7.068 -4.285 10.028 1.00 71.19 110 ILE A CA 1
ATOM 697 C C . ILE A 1 110 ? 7.591 -2.848 10.205 1.00 71.19 110 ILE A C 1
ATOM 699 O O . ILE A 1 110 ? 6.928 -1.855 9.921 1.00 71.19 110 ILE A O 1
ATOM 703 N N . ASP A 1 111 ? 8.847 -2.733 10.653 1.00 71.00 111 ASP A N 1
ATOM 704 C CA . ASP A 1 111 ? 9.389 -1.436 11.072 1.00 71.00 111 ASP A CA 1
ATOM 705 C C . ASP A 1 111 ? 9.575 -0.456 9.905 1.00 71.00 111 ASP A C 1
ATOM 707 O O . ASP A 1 111 ? 10.495 -0.570 9.084 1.00 71.00 111 ASP A O 1
ATOM 711 N N . GLY A 1 112 ? 8.711 0.558 9.888 1.00 63.78 112 GLY A N 1
ATOM 712 C CA . GLY A 1 112 ? 8.866 1.780 9.115 1.00 63.78 112 GLY A CA 1
ATOM 713 C C . GLY A 1 112 ? 7.828 2.006 8.013 1.00 63.78 112 GLY A C 1
ATOM 714 O O . GLY A 1 112 ? 7.962 3.035 7.344 1.00 63.78 112 GLY A O 1
ATOM 715 N N . ASN A 1 113 ? 6.866 1.101 7.762 1.00 63.62 113 ASN A N 1
ATOM 716 C CA . ASN A 1 113 ? 5.931 1.153 6.619 1.00 63.62 113 ASN A CA 1
ATOM 717 C C . ASN A 1 113 ? 4.599 1.862 6.848 1.00 63.62 113 ASN A C 1
ATOM 719 O O . ASN A 1 113 ? 3.544 1.249 6.896 1.00 63.62 113 ASN A O 1
ATOM 723 N N . ASP A 1 114 ? 4.673 3.188 6.749 1.00 74.69 114 ASP A N 1
ATOM 724 C CA . ASP A 1 114 ? 3.621 4.162 7.062 1.00 74.69 114 ASP A CA 1
ATOM 725 C C . ASP A 1 114 ? 3.528 4.431 8.579 1.00 74.69 114 ASP A C 1
ATOM 727 O O . ASP A 1 114 ? 3.326 5.586 8.954 1.00 74.69 114 ASP A O 1
ATOM 731 N N . CYS A 1 115 ? 3.864 3.462 9.442 1.00 81.69 115 CYS A N 1
ATOM 732 C CA . CYS A 1 115 ? 4.245 3.686 10.839 1.00 81.69 115 CYS A CA 1
ATOM 733 C C . CYS A 1 115 ? 5.599 3.032 11.197 1.00 81.69 115 CYS A C 1
ATOM 735 O O . CYS A 1 115 ? 6.363 2.630 10.329 1.00 81.69 115 CYS A O 1
ATOM 737 N N . SER A 1 116 ? 5.982 3.021 12.475 1.00 85.25 116 SER A N 1
ATOM 738 C CA . SER A 1 116 ? 7.149 2.287 13.000 1.00 85.25 116 SER A CA 1
ATOM 739 C C . SER A 1 116 ? 6.702 1.428 14.174 1.00 85.25 116 SER A C 1
ATOM 741 O O . SER A 1 116 ? 5.752 1.813 14.850 1.00 85.25 116 SER A O 1
ATOM 743 N N . ASN A 1 117 ? 7.437 0.370 14.535 1.00 84.00 117 ASN A N 1
ATOM 744 C CA . ASN A 1 117 ? 7.076 -0.512 15.667 1.00 84.00 117 ASN A CA 1
ATOM 745 C C . ASN A 1 117 ? 7.184 0.171 17.056 1.00 84.00 117 ASN A C 1
ATOM 747 O O . ASN A 1 117 ? 7.127 -0.479 18.098 1.00 84.00 117 ASN A O 1
ATOM 751 N N . ALA A 1 118 ? 7.414 1.485 17.087 1.00 86.12 118 ALA A N 1
ATOM 752 C CA . ALA A 1 118 ? 7.346 2.343 18.268 1.00 86.12 118 ALA A CA 1
ATOM 753 C C . ALA A 1 118 ? 6.206 3.381 18.170 1.00 86.12 118 ALA A C 1
ATOM 755 O O . ALA A 1 118 ? 6.192 4.351 18.927 1.00 86.12 118 ALA A O 1
ATOM 756 N N . CYS A 1 119 ? 5.313 3.222 17.191 1.00 88.62 119 CYS A N 1
ATOM 757 C CA . CYS A 1 119 ? 4.200 4.094 16.834 1.00 88.62 119 CYS A CA 1
ATOM 758 C C . CYS A 1 119 ? 4.583 5.575 16.704 1.00 88.62 119 CYS A C 1
ATOM 760 O O . CYS A 1 119 ? 3.885 6.487 17.151 1.00 88.62 119 CYS A O 1
ATOM 762 N N . THR A 1 120 ? 5.735 5.823 16.069 1.00 86.50 120 THR A N 1
ATOM 763 C CA . THR A 1 120 ? 6.222 7.170 15.738 1.00 86.50 120 THR A CA 1
ATOM 764 C C . THR A 1 120 ? 6.249 7.409 14.233 1.00 86.50 120 THR A C 1
ATOM 766 O O . THR A 1 120 ? 6.613 6.520 13.464 1.00 86.50 120 THR A O 1
ATOM 769 N N . ASN A 1 121 ? 5.984 8.648 13.812 1.00 76.44 121 ASN A N 1
ATOM 770 C CA . ASN A 1 121 ? 6.005 9.072 12.403 1.00 76.44 121 ASN A CA 1
ATOM 771 C C . ASN A 1 121 ? 7.432 9.210 11.814 1.00 76.44 121 ASN A C 1
ATOM 773 O O . ASN A 1 121 ? 7.694 10.067 10.968 1.00 76.44 121 ASN A O 1
ATOM 777 N N . ASN A 1 122 ? 8.396 8.404 12.270 1.00 70.31 122 ASN A N 1
ATOM 778 C CA . ASN A 1 122 ? 9.777 8.419 11.785 1.00 70.31 122 ASN A CA 1
ATOM 779 C C . ASN A 1 122 ? 9.932 7.571 10.508 1.00 70.31 122 ASN A C 1
ATOM 781 O O . ASN A 1 122 ? 10.693 6.604 10.474 1.00 70.31 122 ASN A O 1
ATOM 785 N N . ILE A 1 123 ? 9.193 7.936 9.457 1.00 71.25 123 ILE A N 1
ATOM 786 C CA . ILE A 1 123 ? 9.200 7.230 8.173 1.00 71.25 123 ILE A CA 1
ATOM 787 C C . ILE A 1 123 ? 10.546 7.463 7.468 1.00 71.25 123 ILE A C 1
ATOM 789 O O . ILE A 1 123 ? 10.776 8.475 6.797 1.00 71.25 123 ILE A O 1
ATOM 793 N N . VAL A 1 124 ? 11.463 6.503 7.602 1.00 73.81 124 VAL A N 1
ATOM 794 C CA . VAL A 1 124 ? 12.720 6.484 6.845 1.00 73.81 124 VAL A CA 1
ATOM 795 C C . VAL A 1 124 ? 12.460 5.836 5.490 1.00 73.81 124 VAL A C 1
ATOM 797 O O . VAL A 1 124 ? 12.593 4.626 5.341 1.00 73.81 124 VAL A O 1
ATOM 800 N N . CYS A 1 125 ? 12.112 6.647 4.489 1.00 79.88 125 CYS A N 1
ATOM 801 C CA . CYS A 1 125 ? 11.995 6.146 3.121 1.00 79.88 125 CYS A CA 1
ATOM 802 C C . CYS A 1 125 ? 13.354 5.618 2.631 1.00 79.88 125 CYS A C 1
ATOM 804 O O . CYS A 1 125 ? 14.355 6.343 2.662 1.00 79.88 125 CYS A O 1
ATOM 806 N N . LEU A 1 126 ? 13.389 4.364 2.178 1.00 83.62 126 LEU A N 1
ATOM 807 C CA . LEU A 1 126 ? 14.585 3.640 1.736 1.00 83.62 126 LEU A CA 1
ATOM 808 C C . LEU A 1 126 ? 14.835 3.832 0.230 1.00 83.62 126 LEU A C 1
ATOM 810 O O . LEU A 1 126 ? 15.345 2.935 -0.453 1.00 83.62 126 LEU A O 1
ATOM 814 N N . ASP A 1 127 ? 14.455 5.001 -0.289 1.00 87.25 127 ASP A N 1
ATOM 815 C CA . ASP A 1 127 ? 14.560 5.342 -1.699 1.00 87.25 127 ASP A CA 1
ATOM 816 C C . ASP A 1 127 ? 16.019 5.627 -2.125 1.00 87.25 127 ASP A C 1
ATOM 818 O O . ASP A 1 127 ? 16.803 6.192 -1.356 1.00 87.25 127 ASP A O 1
ATOM 822 N N . PRO A 1 128 ? 16.423 5.261 -3.358 1.00 94.88 128 PRO A N 1
ATOM 823 C CA . PRO A 1 128 ? 15.677 4.505 -4.364 1.00 94.88 128 PRO A CA 1
ATOM 824 C C . PRO A 1 128 ? 16.020 2.998 -4.367 1.00 94.88 128 PRO A C 1
ATOM 826 O O . PRO A 1 128 ? 17.150 2.589 -4.082 1.00 94.88 128 PRO A O 1
ATOM 829 N N . LEU A 1 129 ? 15.090 2.149 -4.820 1.00 97.12 129 LEU A N 1
ATOM 830 C CA . LEU A 1 129 ? 15.316 0.699 -4.882 1.00 97.12 129 LEU A CA 1
ATOM 831 C C . LEU A 1 129 ? 16.037 0.294 -6.177 1.00 97.12 129 LEU A C 1
ATOM 833 O O . LEU A 1 129 ? 15.565 0.535 -7.291 1.00 97.12 129 LEU A O 1
ATOM 837 N N . THR A 1 130 ? 17.189 -0.362 -6.027 1.00 97.19 130 THR A N 1
ATOM 838 C CA . THR A 1 130 ? 18.067 -0.775 -7.133 1.00 97.19 130 THR A CA 1
ATOM 839 C C . THR A 1 130 ? 17.998 -2.285 -7.369 1.00 97.19 130 THR A C 1
ATOM 841 O O . THR A 1 130 ? 18.142 -3.084 -6.448 1.00 97.19 130 THR A O 1
ATOM 844 N N . THR A 1 131 ? 17.795 -2.684 -8.625 1.00 95.56 131 THR A N 1
ATOM 845 C CA . THR A 1 131 ? 17.863 -4.092 -9.076 1.00 95.56 131 THR A CA 1
ATOM 846 C C . THR A 1 131 ? 19.323 -4.566 -9.236 1.00 95.56 131 THR A C 1
ATOM 848 O O . THR A 1 131 ? 20.224 -3.732 -9.248 1.00 95.56 131 THR A O 1
ATOM 851 N N . PRO A 1 132 ? 19.616 -5.871 -9.426 1.00 89.94 132 PRO A N 1
ATOM 852 C CA . PRO A 1 132 ? 20.999 -6.381 -9.438 1.00 89.94 132 PRO A CA 1
ATOM 853 C C . PRO A 1 132 ? 21.959 -5.855 -10.527 1.00 89.94 132 PRO A C 1
ATOM 855 O O . PRO A 1 132 ? 23.143 -6.175 -10.474 1.00 89.94 132 PRO A O 1
ATOM 858 N N . LEU A 1 133 ? 21.480 -5.116 -11.538 1.00 90.06 133 LEU A N 1
ATOM 859 C CA . LEU A 1 133 ? 22.263 -4.523 -12.645 1.00 90.06 133 LEU A CA 1
ATOM 860 C C . LEU A 1 133 ? 23.172 -5.478 -13.466 1.00 90.06 133 LEU A C 1
ATOM 862 O O . LEU A 1 133 ? 23.935 -5.013 -14.312 1.00 90.06 133 LEU A O 1
ATOM 866 N N . ALA A 1 134 ? 23.075 -6.799 -13.282 1.00 84.50 134 ALA A N 1
ATOM 867 C CA . ALA A 1 134 ? 24.033 -7.783 -13.805 1.00 84.50 134 ALA A CA 1
ATOM 868 C C . ALA A 1 134 ? 24.159 -7.818 -15.345 1.00 84.50 134 ALA A C 1
ATOM 870 O O . ALA A 1 134 ? 25.245 -8.053 -15.879 1.00 84.50 134 ALA A O 1
ATOM 871 N N . GLY A 1 135 ? 23.070 -7.558 -16.073 1.00 83.94 135 GLY A N 1
ATOM 872 C CA . GLY A 1 135 ? 23.074 -7.426 -17.532 1.00 83.94 135 GLY A CA 1
ATOM 873 C C . GLY A 1 135 ? 23.363 -8.724 -18.289 1.00 83.94 135 GLY A C 1
ATOM 874 O O . GLY A 1 135 ? 22.832 -9.789 -17.980 1.00 83.94 135 GLY A O 1
ATOM 875 N N . GLY A 1 136 ? 24.176 -8.615 -19.344 1.00 82.00 136 GLY A N 1
ATOM 876 C CA . GLY A 1 136 ? 24.576 -9.737 -20.204 1.00 82.00 136 GLY A CA 1
ATOM 877 C C . GLY A 1 136 ? 23.644 -10.027 -21.389 1.00 82.00 136 GLY A C 1
ATOM 878 O O . GLY A 1 136 ? 24.002 -10.820 -22.256 1.00 82.00 136 GLY A O 1
ATOM 879 N N . ASN A 1 137 ? 22.481 -9.378 -21.472 1.00 88.38 137 ASN A N 1
ATOM 880 C CA . ASN A 1 137 ? 21.568 -9.449 -22.614 1.00 88.38 137 ASN A CA 1
ATOM 881 C C . ASN A 1 137 ? 20.810 -8.110 -22.748 1.00 88.38 137 ASN A C 1
ATOM 883 O O . ASN A 1 137 ? 20.892 -7.259 -21.863 1.00 88.38 137 ASN A O 1
ATOM 887 N N . GLY A 1 138 ? 20.086 -7.883 -23.838 1.00 90.56 138 GLY A N 1
ATOM 888 C CA . GLY A 1 138 ? 19.346 -6.635 -24.019 1.00 90.56 138 GLY A CA 1
ATOM 889 C C . GLY A 1 138 ? 18.576 -6.577 -25.327 1.00 90.56 138 GLY A C 1
ATOM 890 O O . GLY A 1 138 ? 18.908 -7.281 -26.278 1.00 90.56 138 GLY A O 1
ATOM 891 N N . TRP A 1 139 ? 17.540 -5.741 -25.360 1.00 92.00 139 TRP A N 1
ATOM 892 C CA . TRP A 1 139 ? 16.758 -5.439 -26.558 1.00 92.00 139 TRP A CA 1
ATOM 893 C C . TRP A 1 139 ? 16.112 -4.051 -26.447 1.00 92.00 139 TRP A C 1
ATOM 895 O O . TRP A 1 139 ? 16.667 -3.168 -25.800 1.00 92.00 139 TRP A O 1
ATOM 905 N N . ALA A 1 140 ? 14.964 -3.819 -27.085 1.00 92.62 140 ALA A N 1
ATOM 906 C CA . ALA A 1 140 ? 14.306 -2.521 -27.036 1.00 92.62 140 ALA A CA 1
ATOM 907 C C . ALA A 1 140 ? 13.851 -2.155 -25.612 1.00 92.62 140 ALA A C 1
ATOM 909 O O . ALA A 1 140 ? 14.176 -1.067 -25.148 1.00 92.62 140 ALA A O 1
ATOM 910 N N . GLY A 1 141 ? 13.179 -3.056 -24.887 1.00 92.75 141 GLY A N 1
ATOM 911 C CA . GLY A 1 141 ? 12.676 -2.741 -23.546 1.00 92.75 141 GLY A CA 1
ATOM 912 C C . GLY A 1 141 ? 12.494 -3.924 -22.604 1.00 92.75 141 GLY A C 1
ATOM 913 O O . GLY A 1 141 ? 12.631 -5.081 -23.006 1.00 92.75 141 GLY A O 1
ATOM 914 N N . SER A 1 142 ? 12.103 -3.614 -21.370 1.00 94.69 142 SER A N 1
ATOM 915 C CA . SER A 1 142 ? 11.751 -4.566 -20.310 1.00 94.69 142 SER A CA 1
ATOM 916 C C . SER A 1 142 ? 10.386 -4.234 -19.711 1.00 94.69 142 SER A C 1
ATOM 918 O O . SER A 1 142 ? 10.117 -3.076 -19.389 1.00 94.69 142 SER A O 1
ATOM 920 N N . MET A 1 143 ? 9.548 -5.254 -19.529 1.00 97.56 143 MET A N 1
ATOM 921 C CA . MET A 1 143 ? 8.333 -5.209 -18.713 1.00 97.56 143 MET A CA 1
ATOM 922 C C . MET A 1 143 ? 8.581 -5.898 -17.376 1.00 97.56 143 MET A C 1
ATOM 924 O O . MET A 1 143 ? 9.176 -6.977 -17.341 1.00 97.56 143 MET A O 1
ATOM 928 N N . PHE A 1 144 ? 8.109 -5.284 -16.297 1.00 98.19 144 PHE A N 1
ATOM 929 C CA . PHE A 1 144 ? 8.255 -5.785 -14.934 1.00 98.19 144 PHE A CA 1
ATOM 930 C C . PHE A 1 144 ? 7.107 -5.288 -14.050 1.00 98.19 144 PHE A C 1
ATOM 932 O O . PHE A 1 144 ? 6.457 -4.289 -14.364 1.00 98.19 144 PHE A O 1
ATOM 939 N N . ASP A 1 145 ? 6.869 -5.999 -12.949 1.00 98.62 145 ASP A N 1
ATOM 940 C CA . ASP A 1 145 ? 5.891 -5.601 -11.937 1.00 98.62 145 ASP A CA 1
ATOM 941 C C . ASP A 1 145 ? 6.593 -4.968 -10.732 1.00 98.62 145 ASP A C 1
ATOM 943 O O . ASP A 1 145 ? 7.698 -5.362 -10.347 1.00 98.62 145 ASP A O 1
ATOM 947 N N . VAL A 1 146 ? 5.890 -4.039 -10.098 1.00 98.44 146 VAL A N 1
ATOM 948 C CA . VAL A 1 146 ? 6.224 -3.425 -8.816 1.00 98.44 146 VAL A CA 1
ATOM 949 C C . VAL A 1 146 ? 5.049 -3.648 -7.863 1.00 98.44 146 VAL A C 1
ATOM 951 O O . VAL A 1 146 ? 3.890 -3.551 -8.272 1.00 98.44 146 VAL A O 1
ATOM 954 N N . VAL A 1 147 ? 5.338 -3.960 -6.601 1.00 98.06 147 VAL A N 1
ATOM 955 C CA . VAL A 1 147 ? 4.352 -3.983 -5.510 1.00 98.06 147 VAL A CA 1
ATOM 956 C C . VAL A 1 147 ? 4.852 -3.072 -4.407 1.00 98.06 147 VAL A C 1
ATOM 958 O O . VAL A 1 147 ? 5.981 -3.242 -3.949 1.00 98.06 147 VAL A O 1
ATOM 961 N N . ALA A 1 148 ? 4.034 -2.116 -3.982 1.00 95.12 148 ALA A N 1
ATOM 962 C CA . ALA A 1 148 ? 4.369 -1.300 -2.825 1.00 95.12 148 ALA A CA 1
ATOM 963 C C . ALA A 1 148 ? 4.024 -2.053 -1.533 1.00 95.12 148 ALA A C 1
ATOM 965 O O . ALA A 1 148 ? 3.015 -2.754 -1.462 1.00 95.12 148 ALA A O 1
ATOM 966 N N . GLN A 1 149 ? 4.910 -1.993 -0.542 1.00 90.62 149 GLN A N 1
ATOM 967 C CA . GLN A 1 149 ? 4.654 -2.520 0.805 1.00 90.62 149 GLN A CA 1
ATOM 968 C C . GLN A 1 149 ? 3.870 -1.509 1.644 1.00 90.62 149 GLN A C 1
ATOM 970 O O . GLN A 1 149 ? 3.057 -1.903 2.462 1.00 90.62 149 GLN A O 1
ATOM 975 N N . ARG A 1 150 ? 4.048 -0.224 1.334 1.00 85.12 150 ARG A N 1
ATOM 976 C CA . ARG A 1 150 ? 3.405 0.931 1.964 1.00 85.12 150 ARG A CA 1
ATOM 977 C C . ARG A 1 150 ? 2.839 1.872 0.897 1.00 85.12 150 ARG A C 1
ATOM 979 O O . ARG A 1 150 ? 2.961 1.569 -0.292 1.00 85.12 150 ARG A O 1
ATOM 986 N N . ASN A 1 151 ? 2.274 3.019 1.256 1.00 89.56 151 ASN A N 1
ATOM 987 C CA . ASN A 1 151 ? 1.890 4.016 0.251 1.00 89.56 151 ASN A CA 1
ATOM 988 C C . ASN A 1 151 ? 3.120 4.733 -0.347 1.00 89.56 151 ASN A C 1
ATOM 990 O O . ASN A 1 151 ? 3.909 5.352 0.364 1.00 89.56 151 ASN A O 1
ATOM 994 N N . VAL A 1 152 ? 3.298 4.669 -1.674 1.00 94.44 152 VAL A N 1
ATOM 995 C CA . VAL A 1 152 ? 4.445 5.290 -2.368 1.00 94.44 152 VAL A CA 1
ATOM 996 C C . VAL A 1 152 ? 4.034 6.052 -3.629 1.00 94.44 152 VAL A C 1
ATOM 998 O O . VAL A 1 152 ? 3.121 5.669 -4.361 1.00 94.44 152 VAL A O 1
ATOM 1001 N N . THR A 1 153 ? 4.791 7.098 -3.955 1.00 96.81 153 THR A N 1
ATOM 1002 C CA . THR A 1 153 ? 4.739 7.777 -5.255 1.00 96.81 153 THR A CA 1
ATOM 1003 C C . THR A 1 153 ? 5.949 7.369 -6.086 1.00 96.81 153 THR A C 1
ATOM 1005 O O . THR A 1 153 ? 7.062 7.759 -5.754 1.00 96.81 153 THR A O 1
ATOM 1008 N N . ILE A 1 154 ? 5.782 6.655 -7.202 1.00 98.25 154 ILE A N 1
ATOM 1009 C CA . ILE A 1 154 ? 6.889 6.438 -8.151 1.00 98.25 154 ILE A CA 1
ATOM 1010 C C . ILE A 1 154 ? 7.179 7.761 -8.877 1.00 98.25 154 ILE A C 1
ATOM 1012 O O . ILE A 1 154 ? 6.303 8.313 -9.553 1.00 98.25 154 ILE A O 1
ATOM 1016 N N . THR A 1 155 ? 8.411 8.258 -8.732 1.00 98.25 155 THR A N 1
ATOM 1017 C CA . THR A 1 155 ? 8.869 9.582 -9.189 1.00 98.25 155 THR A CA 1
ATOM 1018 C C . THR A 1 155 ? 9.761 9.528 -10.428 1.00 98.25 155 THR A C 1
ATOM 1020 O O . THR A 1 155 ? 9.851 10.517 -11.158 1.00 98.25 155 THR A O 1
ATOM 1023 N N . GLY A 1 156 ? 10.381 8.382 -10.725 1.00 98.06 156 GLY A N 1
ATOM 1024 C CA . GLY A 1 156 ? 11.262 8.240 -11.882 1.00 98.06 156 GLY A CA 1
ATOM 1025 C C . GLY A 1 156 ? 11.919 6.867 -12.003 1.00 98.06 156 GLY A C 1
ATOM 1026 O O . GLY A 1 156 ? 11.692 5.961 -11.201 1.00 98.06 156 GLY A O 1
ATOM 1027 N N . PHE A 1 157 ? 12.753 6.716 -13.030 1.00 98.25 157 PHE A N 1
ATOM 1028 C CA . PHE A 1 157 ? 13.527 5.502 -13.270 1.00 98.25 157 PHE A CA 1
ATOM 1029 C C . PHE A 1 157 ? 14.917 5.839 -13.820 1.00 98.25 157 PHE A C 1
ATOM 1031 O O . PHE A 1 157 ? 15.084 6.733 -14.653 1.00 98.25 157 PHE A O 1
ATOM 1038 N N . ALA A 1 158 ? 15.909 5.038 -13.442 1.00 97.38 158 ALA A N 1
ATOM 1039 C CA . ALA A 1 158 ? 17.154 4.895 -14.193 1.00 97.38 158 ALA A CA 1
ATOM 1040 C C . ALA A 1 158 ? 17.246 3.462 -14.728 1.00 97.38 158 ALA A C 1
ATOM 1042 O O . ALA A 1 158 ? 16.773 2.534 -14.079 1.00 97.38 158 ALA A O 1
ATOM 1043 N N . GLY A 1 159 ? 17.857 3.252 -15.892 1.00 94.94 159 GLY A N 1
ATOM 1044 C CA . GLY A 1 159 ? 17.993 1.921 -16.500 1.00 94.94 159 GLY A CA 1
ATOM 1045 C C . GLY A 1 159 ? 19.404 1.661 -17.011 1.00 94.94 159 GLY A C 1
ATOM 1046 O O . GLY A 1 159 ? 20.137 2.598 -17.319 1.00 94.94 159 GLY A O 1
ATOM 1047 N N . SER A 1 160 ? 19.809 0.398 -17.121 1.00 93.94 160 SER A N 1
ATOM 1048 C CA . SER A 1 160 ? 21.007 0.041 -17.883 1.00 93.94 160 SER A CA 1
ATOM 1049 C C . SER A 1 160 ? 20.661 0.043 -19.372 1.00 93.94 160 SER A C 1
ATOM 1051 O O . SER A 1 160 ? 19.696 -0.593 -19.805 1.00 93.94 160 SER A O 1
ATOM 1053 N N . PHE A 1 161 ? 21.439 0.782 -20.160 1.00 93.44 161 PHE A N 1
ATOM 1054 C CA . PHE A 1 161 ? 21.240 0.933 -21.600 1.00 93.44 161 PHE A CA 1
ATOM 1055 C C . PHE A 1 161 ? 22.573 0.823 -22.335 1.00 93.44 161 PHE A C 1
ATOM 1057 O O . PHE A 1 161 ? 23.615 1.218 -21.806 1.00 93.44 161 PHE A O 1
ATOM 1064 N N . TYR A 1 162 ? 22.542 0.330 -23.572 1.00 91.88 162 TYR A N 1
ATOM 1065 C CA . TYR A 1 162 ? 23.709 0.331 -24.453 1.00 91.88 162 TYR A CA 1
ATOM 1066 C C . TYR A 1 162 ? 24.240 1.753 -24.662 1.00 91.88 162 TYR A C 1
ATOM 1068 O O . TYR A 1 162 ? 23.476 2.719 -24.707 1.00 91.88 162 TYR A O 1
ATOM 1076 N N . ALA A 1 163 ? 25.563 1.875 -24.779 1.00 91.50 163 ALA A N 1
ATOM 1077 C CA . ALA A 1 163 ? 26.223 3.171 -24.837 1.00 91.50 163 ALA A CA 1
ATOM 1078 C C . ALA 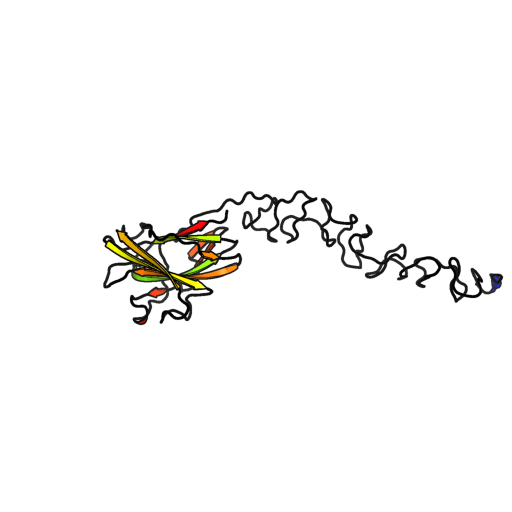A 1 163 ? 25.814 3.984 -26.079 1.00 91.50 163 ALA A C 1
ATOM 1080 O O . ALA A 1 163 ? 25.787 3.456 -27.192 1.00 91.50 163 ALA A O 1
ATOM 1081 N N . GLY A 1 164 ? 25.546 5.279 -25.891 1.00 90.50 164 GLY A N 1
ATOM 1082 C CA . GLY A 1 164 ? 25.170 6.209 -26.964 1.00 90.50 164 GLY A CA 1
ATOM 1083 C C . GLY A 1 164 ? 23.740 6.743 -26.858 1.00 90.50 164 GLY A C 1
ATOM 1084 O O . GLY A 1 164 ? 23.017 6.449 -25.909 1.00 90.50 164 GLY A O 1
ATOM 1085 N N . ALA A 1 165 ? 23.343 7.576 -27.821 1.00 91.56 165 ALA A N 1
ATOM 1086 C CA . ALA A 1 165 ? 22.041 8.240 -27.810 1.00 91.56 165 ALA A CA 1
ATOM 1087 C C . ALA A 1 165 ? 20.886 7.235 -27.978 1.00 91.56 165 ALA A C 1
ATOM 1089 O O . ALA A 1 165 ? 20.898 6.433 -28.909 1.00 91.56 165 ALA A O 1
ATOM 1090 N N . GLN A 1 166 ? 19.888 7.308 -27.096 1.00 90.88 166 GLN A N 1
ATOM 1091 C CA . GLN A 1 166 ? 18.650 6.524 -27.142 1.00 90.88 166 GLN A CA 1
ATOM 1092 C C . GLN A 1 166 ? 17.450 7.449 -26.916 1.00 90.88 166 GLN A C 1
ATOM 1094 O O . GLN A 1 166 ? 17.541 8.400 -26.139 1.00 90.88 166 GLN A O 1
ATOM 1099 N N . THR A 1 167 ? 16.307 7.135 -27.522 1.00 93.69 167 THR A N 1
ATOM 1100 C CA . THR A 1 167 ? 15.012 7.715 -27.136 1.00 93.69 167 THR A CA 1
ATOM 1101 C C . THR A 1 167 ? 14.253 6.671 -26.333 1.00 93.69 167 THR A C 1
ATOM 1103 O O . THR A 1 167 ? 14.010 5.578 -26.836 1.00 93.69 167 THR A O 1
ATOM 1106 N N . VAL A 1 168 ? 13.929 6.982 -25.081 1.00 94.94 168 VAL A N 1
ATOM 1107 C CA . VAL A 1 168 ? 13.310 6.080 -24.104 1.00 94.94 168 VAL A CA 1
ATOM 1108 C C . VAL A 1 168 ? 11.883 6.519 -23.816 1.00 94.94 168 VAL A C 1
ATOM 1110 O O . VAL A 1 168 ? 11.611 7.705 -23.653 1.00 94.94 168 VAL A O 1
ATOM 1113 N N . GLU A 1 169 ? 10.987 5.551 -23.705 1.00 95.69 169 GLU A N 1
ATOM 1114 C CA . GLU A 1 169 ? 9.615 5.709 -23.246 1.00 95.69 169 GLU A CA 1
ATOM 1115 C C . GLU A 1 169 ? 9.415 4.959 -21.929 1.00 95.69 169 GLU A C 1
ATOM 1117 O O . GLU A 1 169 ? 10.011 3.900 -21.703 1.00 95.69 169 GLU A O 1
ATOM 1122 N N . ILE A 1 170 ? 8.528 5.491 -21.089 1.00 97.94 170 ILE A N 1
ATOM 1123 C CA . ILE A 1 170 ? 8.031 4.803 -19.898 1.00 97.94 170 ILE A CA 1
ATOM 1124 C C . ILE A 1 170 ? 6.515 4.697 -20.024 1.00 97.94 170 ILE A C 1
ATOM 1126 O O . ILE A 1 170 ? 5.826 5.704 -20.210 1.00 97.94 170 ILE A O 1
ATOM 1130 N N . TRP A 1 171 ? 6.003 3.477 -19.903 1.00 98.12 171 TRP A N 1
ATOM 1131 C CA . TRP A 1 171 ? 4.577 3.177 -19.861 1.00 98.12 171 TRP A CA 1
ATOM 1132 C C . TRP A 1 171 ? 4.210 2.501 -18.545 1.00 98.12 171 TRP A C 1
ATOM 1134 O O . TRP A 1 171 ? 5.033 1.824 -17.927 1.00 98.12 171 TRP A O 1
ATOM 1144 N N . TYR A 1 172 ? 2.955 2.670 -18.149 1.00 97.81 172 TYR A N 1
ATOM 1145 C CA . TYR A 1 172 ? 2.405 2.212 -16.881 1.00 97.81 172 TYR A CA 1
ATOM 1146 C C . TYR A 1 172 ? 1.050 1.533 -17.060 1.00 97.81 172 TYR A C 1
ATOM 1148 O O . TYR A 1 172 ? 0.291 1.854 -17.979 1.00 97.81 172 TYR A O 1
ATOM 1156 N N . ARG A 1 173 ? 0.747 0.610 -16.148 1.00 97.81 173 ARG A N 1
ATOM 1157 C CA . ARG A 1 173 ? -0.514 -0.119 -16.058 1.00 97.81 173 ARG A CA 1
ATOM 1158 C C . ARG A 1 173 ? -0.823 -0.484 -14.601 1.00 97.81 173 ARG A C 1
ATOM 1160 O O . ARG A 1 173 ? 0.065 -0.893 -13.861 1.00 97.81 173 ARG A O 1
ATOM 1167 N N . THR A 1 174 ? -2.098 -0.436 -14.216 1.00 97.50 174 THR A N 1
ATOM 1168 C CA . THR A 1 174 ? -2.590 -1.047 -12.970 1.00 97.50 174 THR A CA 1
ATOM 1169 C C . THR A 1 174 ? -2.679 -2.574 -13.093 1.00 97.50 174 THR A C 1
ATOM 1171 O O . THR A 1 174 ? -3.116 -3.103 -14.119 1.00 97.50 174 THR A O 1
ATOM 1174 N N . GLY A 1 175 ? -2.284 -3.307 -12.049 1.00 97.44 175 GLY A N 1
ATOM 1175 C CA . GLY A 1 175 ? -2.157 -4.765 -12.103 1.00 97.44 175 GLY A CA 1
ATOM 1176 C C . GLY A 1 175 ? -0.801 -5.201 -12.665 1.00 97.44 175 GLY A C 1
ATOM 1177 O O . GLY A 1 175 ? 0.219 -4.621 -12.321 1.00 97.44 175 GLY A O 1
ATOM 1178 N N . THR A 1 176 ? -0.776 -6.243 -13.500 1.00 97.94 176 THR A N 1
ATOM 1179 C CA . THR A 1 176 ? 0.462 -6.907 -13.957 1.00 97.94 176 THR A CA 1
ATOM 1180 C C . THR A 1 176 ? 0.691 -6.797 -15.470 1.00 97.94 176 THR A C 1
ATOM 1182 O O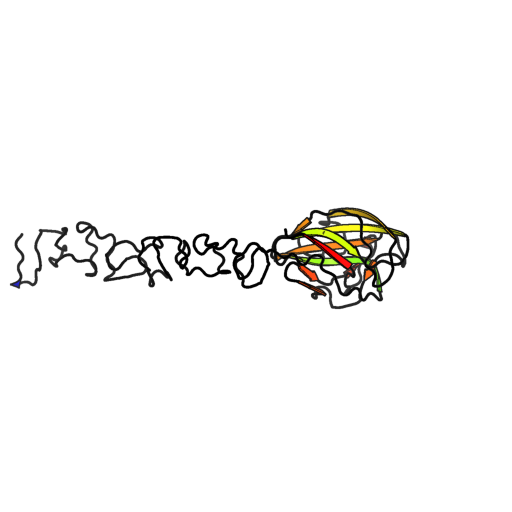 . THR A 1 176 ? -0.266 -6.716 -16.250 1.00 97.94 176 THR A O 1
ATOM 1185 N N . TYR A 1 177 ? 1.953 -6.855 -15.916 1.00 97.50 177 TYR A N 1
ATOM 1186 C CA . TYR A 1 177 ? 2.276 -7.008 -17.343 1.00 97.50 177 TYR A CA 1
ATOM 1187 C C . TYR A 1 177 ? 1.836 -8.380 -17.888 1.00 97.50 177 TYR A C 1
ATOM 1189 O O . TYR A 1 177 ? 1.691 -8.532 -19.103 1.00 97.50 177 TYR A O 1
ATOM 1197 N N . VAL A 1 178 ? 1.624 -9.389 -17.031 1.00 96.38 178 VAL A N 1
ATOM 1198 C CA . VAL A 1 178 ? 1.259 -10.751 -17.450 1.00 96.38 178 VAL A CA 1
ATOM 1199 C C . VAL A 1 178 ? -0.069 -10.733 -18.217 1.00 96.38 178 VAL A C 1
ATOM 1201 O O . VAL A 1 178 ? -1.066 -10.174 -17.768 1.00 96.38 178 VAL A O 1
ATOM 1204 N N . GLY A 1 179 ? -0.068 -11.321 -19.419 1.00 94.69 179 GLY A N 1
ATOM 1205 C CA . GLY A 1 179 ? -1.195 -11.277 -20.362 1.00 94.69 179 GLY A CA 1
ATOM 1206 C C . GLY A 1 179 ? -1.311 -9.980 -21.180 1.00 94.69 179 GLY A C 1
ATOM 1207 O O . GLY A 1 179 ? -2.095 -9.933 -22.122 1.00 94.69 179 GLY A O 1
ATOM 1208 N N . ASN A 1 180 ? -0.505 -8.956 -20.883 1.00 95.62 180 ASN A N 1
ATOM 1209 C CA . ASN A 1 180 ? -0.578 -7.612 -21.469 1.00 95.62 180 ASN A CA 1
ATOM 1210 C C . ASN A 1 180 ? 0.664 -7.263 -22.318 1.00 95.62 180 ASN A C 1
ATOM 1212 O O . ASN A 1 180 ? 1.072 -6.107 -22.407 1.00 95.62 180 ASN A O 1
ATOM 1216 N N . THR A 1 181 ? 1.273 -8.275 -22.939 1.00 95.44 181 THR A N 1
ATOM 1217 C CA . THR A 1 181 ? 2.598 -8.218 -23.586 1.00 95.44 181 THR A CA 1
ATOM 1218 C C . THR A 1 181 ? 2.571 -8.105 -25.117 1.00 95.44 181 THR A C 1
ATOM 1220 O O . THR A 1 181 ? 3.620 -8.168 -25.752 1.00 95.44 181 THR A O 1
ATOM 1223 N N . SER A 1 182 ? 1.393 -7.970 -25.733 1.00 90.94 182 SER A N 1
ATOM 1224 C CA . SER A 1 182 ? 1.208 -8.031 -27.196 1.00 90.94 182 SER A CA 1
ATOM 1225 C C . SER A 1 182 ? 0.505 -6.812 -27.809 1.00 90.94 182 SER A C 1
ATOM 1227 O O . SER A 1 182 ? 0.329 -6.751 -29.027 1.00 90.94 182 SER A O 1
ATOM 1229 N N . GLY A 1 183 ? 0.118 -5.823 -26.999 1.00 91.00 183 GLY A N 1
ATOM 1230 C CA . GLY A 1 183 ? -0.566 -4.616 -27.462 1.00 91.00 183 GLY A CA 1
ATOM 1231 C C . GLY A 1 183 ? -0.723 -3.557 -26.371 1.00 91.00 183 GLY A C 1
ATOM 1232 O O . GLY A 1 183 ? -0.551 -3.835 -25.188 1.00 91.00 183 GLY A O 1
ATOM 1233 N N . MET A 1 184 ? -1.070 -2.334 -26.780 1.00 93.62 184 MET A N 1
ATOM 1234 C CA . MET A 1 184 ? -1.089 -1.147 -25.906 1.00 93.62 184 MET A CA 1
ATOM 1235 C C . MET A 1 184 ? -2.391 -0.956 -25.109 1.00 93.62 184 MET A C 1
ATOM 1237 O O . MET A 1 184 ? -2.526 0.005 -24.358 1.00 93.62 184 MET A O 1
ATOM 1241 N N . THR A 1 185 ? -3.376 -1.845 -25.250 1.00 94.75 185 THR A N 1
ATOM 1242 C CA . THR A 1 185 ? -4.664 -1.731 -24.549 1.00 94.75 185 THR A CA 1
ATOM 1243 C C . THR A 1 185 ? -4.474 -1.829 -23.035 1.00 94.75 185 THR A C 1
ATOM 1245 O O . THR A 1 185 ? -4.069 -2.873 -22.526 1.00 94.75 185 THR A O 1
ATOM 1248 N N . GLY A 1 186 ? -4.794 -0.754 -22.310 1.00 94.81 186 GLY A N 1
ATOM 1249 C CA . GLY A 1 186 ? -4.603 -0.654 -20.857 1.00 94.81 186 GLY A CA 1
ATOM 1250 C C . GLY A 1 186 ? -3.185 -0.263 -20.421 1.00 94.81 186 GLY A C 1
ATOM 1251 O O . GLY A 1 186 ? -2.893 -0.326 -19.231 1.00 94.81 186 GLY A O 1
ATOM 1252 N N . TRP A 1 187 ? -2.317 0.128 -21.359 1.00 97.50 187 TRP A N 1
ATOM 1253 C CA . TRP A 1 187 ? -1.051 0.803 -21.076 1.00 97.50 187 TRP A CA 1
ATOM 1254 C C . TRP A 1 187 ? -1.204 2.313 -21.291 1.00 97.50 187 TRP A C 1
ATOM 1256 O O . TRP A 1 187 ? -1.698 2.752 -22.330 1.00 97.50 187 TRP A O 1
ATOM 1266 N N . THR A 1 188 ? -0.731 3.104 -20.332 1.00 97.88 188 THR A N 1
ATOM 1267 C CA . THR A 1 188 ? -0.700 4.572 -20.385 1.00 97.88 188 THR A CA 1
ATOM 1268 C C . THR A 1 188 ? 0.743 5.035 -20.543 1.00 97.88 188 THR A C 1
ATOM 1270 O O . THR A 1 188 ? 1.605 4.610 -19.774 1.00 97.88 188 THR A O 1
ATOM 1273 N N . GLN A 1 189 ? 1.027 5.902 -21.519 1.00 97.75 189 GLN A N 1
ATOM 1274 C CA . GLN A 1 189 ? 2.360 6.493 -21.654 1.00 97.75 189 GLN A CA 1
ATOM 1275 C C . GLN A 1 189 ? 2.550 7.557 -20.574 1.00 97.75 189 GLN A C 1
ATOM 1277 O O . GLN A 1 189 ? 1.730 8.465 -20.457 1.00 97.75 189 GLN A O 1
ATOM 1282 N N . LEU A 1 190 ? 3.628 7.451 -19.801 1.00 98.19 190 LEU A N 1
ATOM 1283 C CA . LEU A 1 190 ? 4.002 8.463 -18.814 1.00 98.19 190 LEU A CA 1
ATOM 1284 C C . LEU A 1 190 ? 4.925 9.530 -19.412 1.00 98.19 190 LEU A C 1
ATOM 1286 O O . LEU A 1 190 ? 4.894 10.682 -18.992 1.00 98.19 190 LEU A O 1
ATOM 1290 N N . GLY A 1 191 ? 5.724 9.168 -20.419 1.00 97.69 191 GLY A N 1
ATOM 1291 C CA . GLY A 1 191 ? 6.510 10.132 -21.178 1.00 97.69 191 GLY A CA 1
ATOM 1292 C C . GLY A 1 191 ? 7.488 9.511 -22.169 1.00 97.69 191 GLY A C 1
ATOM 1293 O O . GLY A 1 191 ? 7.583 8.289 -22.322 1.00 97.69 191 GLY A O 1
ATOM 1294 N N . THR A 1 192 ? 8.246 10.393 -22.818 1.00 96.88 192 THR A N 1
ATOM 1295 C CA . THR A 1 192 ? 9.346 10.072 -23.731 1.00 96.88 192 THR A CA 1
ATOM 1296 C C . THR A 1 192 ? 10.502 11.034 -23.467 1.00 96.88 192 THR A C 1
ATOM 1298 O O . THR A 1 192 ? 10.274 12.230 -23.295 1.00 96.88 192 THR A O 1
ATOM 1301 N N . ALA A 1 193 ? 11.739 10.539 -23.458 1.00 96.31 193 ALA A N 1
ATOM 1302 C CA . ALA A 1 193 ? 12.938 11.344 -23.250 1.00 96.31 193 ALA A CA 1
ATOM 1303 C C . ALA A 1 193 ? 14.131 10.834 -24.064 1.00 96.31 193 ALA A C 1
ATOM 1305 O O . ALA A 1 193 ? 14.266 9.640 -24.320 1.00 96.31 193 ALA A O 1
ATOM 1306 N N . SER A 1 194 ? 15.040 11.738 -24.423 1.00 94.88 194 SER A N 1
ATOM 1307 C CA . SER A 1 194 ? 16.341 11.377 -24.992 1.00 94.88 194 SER A CA 1
ATOM 1308 C C . SER A 1 194 ? 17.378 11.216 -23.881 1.00 94.88 194 SER A C 1
ATOM 1310 O O . SER A 1 194 ? 17.500 12.088 -23.022 1.00 94.88 194 SER A O 1
ATOM 1312 N N . ILE A 1 195 ? 18.153 10.134 -23.927 1.00 94.50 195 ILE A N 1
ATOM 1313 C CA . ILE A 1 195 ? 19.267 9.860 -23.008 1.00 94.50 195 ILE A CA 1
ATOM 1314 C C . ILE A 1 195 ? 20.547 9.540 -23.783 1.00 94.50 195 ILE A C 1
ATOM 1316 O O . ILE A 1 195 ? 20.502 9.167 -24.955 1.00 94.50 195 ILE A O 1
ATOM 1320 N N . THR A 1 196 ? 21.684 9.596 -23.093 1.00 94.50 196 THR A N 1
ATOM 1321 C CA . THR A 1 196 ? 22.930 8.960 -23.538 1.00 94.50 196 THR A CA 1
ATOM 1322 C C . THR A 1 196 ? 23.204 7.782 -22.614 1.00 94.50 196 THR A C 1
ATOM 1324 O O . THR A 1 196 ? 23.622 7.985 -21.475 1.00 94.50 196 THR A O 1
ATOM 1327 N N . GLY A 1 197 ? 22.941 6.563 -23.088 1.00 93.12 197 GLY A N 1
ATOM 1328 C CA . GLY A 1 197 ? 23.194 5.336 -22.337 1.00 93.12 197 GLY A CA 1
ATOM 1329 C C . GLY A 1 197 ? 24.669 5.205 -21.956 1.00 93.12 197 GLY A C 1
ATOM 1330 O O . GLY A 1 197 ? 25.552 5.613 -22.717 1.00 93.12 197 GLY A O 1
ATOM 1331 N N . GLN A 1 198 ? 24.928 4.646 -20.774 1.00 92.75 198 GLN A N 1
ATOM 1332 C CA . GLN A 1 198 ? 26.272 4.547 -20.185 1.00 92.75 198 GLN A CA 1
ATOM 1333 C C . GLN A 1 198 ? 26.881 3.133 -20.242 1.00 92.75 198 GLN A C 1
ATOM 1335 O O . GLN A 1 198 ? 28.049 2.957 -19.904 1.00 92.75 198 GLN A O 1
ATOM 1340 N N . GLY A 1 199 ? 26.133 2.137 -20.729 1.00 90.06 199 GLY A N 1
ATOM 1341 C CA . GLY A 1 199 ? 26.582 0.754 -20.891 1.00 90.06 199 GLY A CA 1
ATOM 1342 C C . GLY A 1 199 ? 26.040 -0.221 -19.839 1.00 90.06 199 GLY A C 1
ATOM 1343 O O . GLY A 1 199 ? 25.245 0.118 -18.957 1.00 90.06 199 GLY A O 1
ATOM 1344 N N . THR A 1 200 ? 26.472 -1.477 -19.964 1.00 89.88 200 THR A N 1
ATOM 1345 C CA . THR A 1 200 ? 26.101 -2.582 -19.069 1.00 89.88 200 THR A CA 1
ATOM 1346 C C . THR A 1 200 ? 26.497 -2.281 -17.627 1.00 89.88 200 THR A C 1
ATOM 1348 O O . THR A 1 200 ? 27.636 -1.902 -17.369 1.00 89.88 200 THR A O 1
ATOM 1351 N N . GLY A 1 201 ? 25.573 -2.481 -16.686 1.00 87.38 201 GLY A N 1
ATOM 1352 C CA . GLY A 1 201 ? 25.832 -2.318 -15.252 1.00 87.38 201 GLY A CA 1
ATOM 1353 C C . GLY A 1 201 ? 25.839 -0.872 -14.750 1.00 87.38 201 GLY A C 1
ATOM 1354 O O . GLY A 1 201 ? 25.909 -0.661 -13.543 1.00 87.38 201 GLY A O 1
ATOM 1355 N N . VAL A 1 202 ? 25.720 0.125 -15.636 1.00 92.81 202 VAL A N 1
ATOM 1356 C CA . VAL A 1 202 ? 25.654 1.544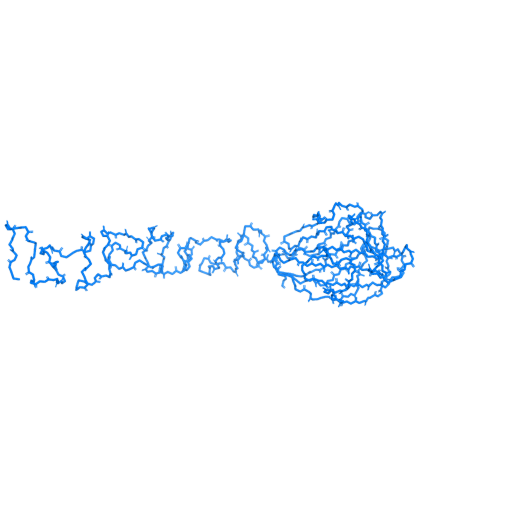 -15.257 1.00 92.81 202 VAL A CA 1
ATOM 1357 C C . VAL A 1 202 ? 24.238 2.073 -15.478 1.00 92.81 202 VAL A C 1
ATOM 1359 O O . VAL A 1 202 ? 23.743 2.126 -16.607 1.00 92.81 202 VAL A O 1
ATOM 1362 N N . ALA A 1 203 ? 23.569 2.455 -14.389 1.00 94.62 203 ALA A N 1
ATOM 1363 C CA . ALA A 1 203 ? 22.225 3.017 -14.439 1.00 94.62 203 ALA A CA 1
ATOM 1364 C C . ALA A 1 203 ? 22.260 4.444 -15.014 1.00 94.62 203 ALA A C 1
ATOM 1366 O O . ALA A 1 203 ? 22.826 5.361 -14.426 1.00 94.62 203 ALA A O 1
ATOM 1367 N N . THR A 1 204 ? 21.636 4.632 -16.174 1.00 95.81 204 THR A N 1
ATOM 1368 C CA . THR A 1 204 ? 21.457 5.934 -16.824 1.00 95.81 204 THR A CA 1
ATOM 1369 C C . THR A 1 204 ? 20.098 6.511 -16.408 1.00 95.81 204 THR A C 1
ATOM 1371 O O . THR A 1 204 ? 19.084 5.853 -16.665 1.00 95.81 204 THR A O 1
ATOM 1374 N N . PRO A 1 205 ? 20.037 7.703 -15.785 1.00 97.50 205 PRO A N 1
ATOM 1375 C CA . PRO A 1 205 ? 18.774 8.357 -15.444 1.00 97.50 205 PRO A CA 1
ATOM 1376 C C . PRO A 1 205 ? 17.919 8.641 -16.681 1.00 97.50 205 PRO A C 1
ATOM 1378 O O . PRO A 1 205 ? 18.437 9.093 -17.705 1.00 97.50 205 PRO A O 1
ATOM 1381 N N . ILE A 1 206 ? 16.612 8.407 -16.578 1.00 97.69 206 ILE A N 1
ATOM 1382 C CA . ILE A 1 206 ? 15.637 8.726 -17.622 1.00 97.69 206 ILE A CA 1
ATOM 1383 C C . ILE A 1 206 ? 14.929 10.020 -17.185 1.00 97.69 206 ILE A C 1
ATOM 1385 O O . ILE A 1 206 ? 14.215 9.991 -16.185 1.00 97.69 206 ILE A O 1
ATOM 1389 N N . PRO A 1 207 ? 15.119 11.167 -17.868 1.00 97.50 207 PRO A N 1
ATOM 1390 C CA . PRO A 1 207 ? 14.626 12.464 -17.399 1.00 97.50 207 PRO A CA 1
ATOM 1391 C C . PRO A 1 207 ? 13.137 12.656 -17.733 1.00 97.50 207 PRO A C 1
ATOM 1393 O O . PRO A 1 207 ? 12.759 13.520 -18.522 1.00 97.50 207 PRO A O 1
ATOM 1396 N N . ILE A 1 208 ? 12.295 11.810 -17.138 1.00 97.56 208 ILE A N 1
ATOM 1397 C CA . ILE A 1 208 ? 10.833 11.870 -17.177 1.00 97.56 208 ILE A CA 1
ATOM 1398 C C . ILE A 1 208 ? 10.368 11.893 -15.720 1.00 97.56 208 ILE A C 1
ATOM 1400 O O . ILE A 1 208 ? 10.472 10.885 -15.025 1.00 97.56 208 ILE A O 1
ATOM 1404 N N . ASN A 1 209 ? 9.870 13.041 -15.262 1.00 94.12 209 ASN A N 1
ATOM 1405 C CA . ASN A 1 209 ? 9.343 13.182 -13.906 1.00 94.12 209 ASN A CA 1
ATOM 1406 C C . ASN A 1 209 ? 7.975 12.500 -13.817 1.00 94.12 209 ASN A C 1
ATOM 1408 O O . ASN A 1 209 ? 7.087 12.797 -14.618 1.00 94.12 209 ASN A O 1
ATOM 1412 N N . LEU A 1 210 ? 7.808 11.613 -12.840 1.00 97.38 210 LEU A N 1
ATOM 1413 C CA . LEU A 1 210 ? 6.586 10.846 -12.616 1.00 97.38 210 LEU A CA 1
ATOM 1414 C C . LEU A 1 210 ? 5.890 11.273 -11.319 1.00 97.38 210 LEU A C 1
ATOM 1416 O O . LEU A 1 210 ? 6.487 11.878 -10.433 1.00 97.38 210 LEU A O 1
ATOM 1420 N N . SER A 1 211 ? 4.604 10.947 -11.223 1.00 96.88 211 SER A N 1
ATOM 1421 C CA . SER A 1 211 ? 3.814 11.055 -9.994 1.00 96.88 211 SER A CA 1
ATOM 1422 C C . SER A 1 211 ? 2.759 9.948 -10.008 1.00 96.88 211 SER A C 1
ATOM 1424 O O . SER A 1 211 ? 1.564 10.183 -10.178 1.00 96.88 211 SER A O 1
ATOM 1426 N N . VAL A 1 212 ? 3.231 8.700 -9.971 1.00 97.75 212 VAL A N 1
ATOM 1427 C CA . VAL A 1 212 ? 2.365 7.514 -10.006 1.00 97.75 212 VAL A CA 1
ATOM 1428 C C . VAL A 1 212 ? 2.173 7.014 -8.583 1.00 97.75 212 VAL A C 1
ATOM 1430 O O . VAL A 1 212 ? 3.087 6.426 -8.013 1.00 97.75 212 VAL A O 1
ATOM 1433 N N . GLN A 1 213 ? 0.986 7.251 -8.028 1.00 96.56 213 GLN A N 1
ATOM 1434 C CA . GLN A 1 213 ? 0.582 6.706 -6.731 1.00 96.56 213 GLN A CA 1
ATOM 1435 C C . GLN A 1 213 ? 0.427 5.183 -6.818 1.00 96.56 213 GLN A C 1
ATOM 1437 O O . GLN A 1 213 ? -0.219 4.674 -7.741 1.00 96.56 213 GLN A O 1
ATOM 1442 N N . VAL A 1 214 ? 1.018 4.472 -5.861 1.00 96.38 214 VAL A N 1
ATOM 1443 C CA . VAL A 1 214 ? 0.895 3.026 -5.673 1.00 96.38 214 VAL A CA 1
ATOM 1444 C C . VAL A 1 214 ? 0.657 2.787 -4.185 1.00 96.38 214 VAL A C 1
ATOM 1446 O O . VAL A 1 214 ? 1.542 3.025 -3.367 1.00 96.38 214 VAL A O 1
ATOM 1449 N N . ASN A 1 215 ? -0.550 2.355 -3.839 1.00 92.44 215 ASN A N 1
ATOM 1450 C CA . ASN A 1 215 ? -0.948 2.162 -2.447 1.00 92.44 215 ASN A CA 1
ATOM 1451 C C . ASN A 1 215 ? -0.312 0.892 -1.855 1.00 92.44 215 ASN A C 1
ATOM 1453 O O . ASN A 1 215 ? 0.084 -0.010 -2.602 1.00 92.44 215 ASN A O 1
ATOM 1457 N N . ALA A 1 216 ? -0.301 0.776 -0.526 1.00 89.94 216 ALA A N 1
ATOM 1458 C CA . ALA A 1 216 ? 0.121 -0.441 0.172 1.00 89.94 216 ALA A CA 1
ATOM 1459 C C . ALA A 1 216 ? -0.560 -1.705 -0.406 1.00 89.94 216 ALA A C 1
ATOM 1461 O O . ALA A 1 216 ? -1.762 -1.723 -0.691 1.00 89.94 216 ALA A O 1
ATOM 1462 N N . GLY A 1 217 ? 0.228 -2.751 -0.671 1.00 91.44 217 GLY A N 1
ATOM 1463 C CA . GLY A 1 217 ? -0.219 -4.003 -1.296 1.00 91.44 217 GLY A CA 1
ATOM 1464 C C . GLY A 1 217 ? -0.585 -3.916 -2.789 1.00 91.44 217 GLY A C 1
ATOM 1465 O O . GLY A 1 217 ? -0.811 -4.950 -3.429 1.00 91.44 217 GLY A O 1
ATOM 1466 N N . GLN A 1 218 ? -0.632 -2.725 -3.396 1.00 96.75 218 GLN A N 1
ATOM 1467 C CA . GLN A 1 218 ? -1.019 -2.561 -4.796 1.00 96.75 218 GLN A CA 1
ATOM 1468 C C . GLN A 1 218 ? 0.086 -3.042 -5.744 1.00 96.75 218 GLN A C 1
ATOM 1470 O O . GLN A 1 218 ? 1.240 -2.621 -5.667 1.00 96.75 218 GLN A O 1
ATOM 1475 N N . ARG A 1 219 ? -0.299 -3.874 -6.721 1.00 98.00 219 ARG A N 1
ATOM 1476 C CA . ARG A 1 219 ? 0.552 -4.261 -7.855 1.00 98.00 219 ARG A CA 1
ATOM 1477 C C . ARG A 1 219 ? 0.322 -3.350 -9.058 1.00 98.00 219 ARG A C 1
ATOM 1479 O O . ARG A 1 219 ? -0.819 -3.132 -9.479 1.00 98.00 219 ARG A O 1
ATOM 1486 N N . VAL A 1 220 ? 1.416 -2.876 -9.641 1.00 98.62 220 VAL A N 1
ATOM 1487 C CA . VAL A 1 220 ? 1.442 -2.117 -10.895 1.00 98.62 220 VAL A CA 1
ATOM 1488 C C . VAL A 1 220 ? 2.533 -2.644 -11.821 1.00 98.62 220 VAL A C 1
ATOM 1490 O O . VAL A 1 220 ? 3.501 -3.259 -11.376 1.00 98.62 220 VAL A O 1
ATOM 1493 N N . ALA A 1 221 ? 2.394 -2.382 -13.115 1.00 98.56 221 ALA A N 1
ATOM 1494 C CA . ALA A 1 221 ? 3.331 -2.816 -14.136 1.00 98.56 221 ALA A CA 1
ATOM 1495 C C . ALA A 1 221 ? 3.926 -1.625 -14.881 1.00 98.56 221 ALA A C 1
ATOM 1497 O O . ALA A 1 221 ? 3.218 -0.679 -15.240 1.00 98.56 221 ALA A O 1
ATOM 1498 N N . PHE A 1 222 ? 5.222 -1.714 -15.167 1.00 98.56 222 PHE A N 1
ATOM 1499 C CA . PHE A 1 222 ? 5.951 -0.731 -15.956 1.00 98.56 222 PHE A CA 1
ATOM 1500 C C . PHE A 1 222 ? 6.564 -1.379 -17.195 1.00 98.56 222 PHE A C 1
ATOM 1502 O O . PHE A 1 222 ? 7.000 -2.532 -17.174 1.00 98.56 222 PHE A O 1
ATOM 1509 N N . TRP A 1 223 ? 6.615 -0.611 -18.280 1.00 97.62 223 TRP A N 1
ATOM 1510 C CA . TRP A 1 223 ? 7.343 -0.955 -19.496 1.00 97.62 223 TRP A CA 1
ATOM 1511 C C . TRP A 1 223 ? 8.306 0.182 -19.831 1.00 97.62 223 TRP A C 1
ATOM 1513 O O . TRP A 1 223 ? 7.884 1.285 -20.183 1.00 97.62 223 TRP A O 1
ATOM 1523 N N . VAL A 1 224 ? 9.603 -0.091 -19.693 1.00 96.50 224 VAL A N 1
ATOM 1524 C CA . VAL A 1 224 ? 10.687 0.840 -20.032 1.00 96.50 224 VAL A CA 1
ATOM 1525 C C . VAL A 1 224 ? 11.304 0.365 -21.341 1.00 96.50 224 VAL A C 1
ATOM 1527 O O . VAL A 1 224 ? 11.844 -0.742 -21.398 1.00 96.50 224 VAL A O 1
ATOM 1530 N N . THR A 1 225 ? 11.209 1.171 -22.400 1.00 94.56 225 THR A N 1
ATOM 1531 C CA . THR A 1 225 ? 11.598 0.765 -23.762 1.00 94.56 225 THR A CA 1
ATOM 1532 C C . THR A 1 225 ? 12.304 1.870 -24.533 1.00 94.56 225 THR A C 1
ATOM 1534 O O . THR A 1 225 ? 12.061 3.048 -24.307 1.00 94.56 225 THR A O 1
ATOM 1537 N N . CYS A 1 226 ? 13.154 1.490 -25.480 1.00 92.50 226 CYS A N 1
ATOM 1538 C CA . CYS A 1 226 ? 13.795 2.376 -26.439 1.00 92.50 226 CYS A CA 1
ATOM 1539 C C . CYS A 1 226 ? 13.073 2.342 -27.794 1.00 92.50 226 CYS A C 1
ATOM 1541 O O . CYS A 1 226 ? 12.624 1.283 -28.239 1.00 92.50 226 CYS A O 1
ATOM 1543 N N . GLN A 1 227 ? 12.994 3.492 -28.463 1.00 89.00 227 GLN A N 1
ATOM 1544 C CA . GLN A 1 227 ? 12.534 3.598 -29.846 1.00 89.00 227 GLN A CA 1
ATOM 1545 C C . GLN A 1 227 ? 13.665 3.214 -30.819 1.00 89.00 227 GLN A C 1
ATOM 1547 O O . GLN A 1 227 ? 14.772 3.740 -30.725 1.00 89.00 227 GLN A O 1
ATOM 1552 N N . GLY A 1 228 ? 13.369 2.356 -31.803 1.00 68.75 228 GLY A N 1
ATOM 1553 C CA . GLY A 1 228 ? 14.327 1.923 -32.836 1.00 68.75 228 GLY A CA 1
ATOM 1554 C C . GLY A 1 228 ? 15.168 0.689 -32.457 1.00 68.75 228 GLY A C 1
ATOM 1555 O O . GLY A 1 228 ? 15.429 0.421 -31.293 1.00 68.75 228 GLY A O 1
ATOM 1556 N N . THR A 1 229 ? 15.574 -0.106 -33.451 1.00 62.62 229 THR A N 1
ATOM 1557 C CA . THR A 1 229 ? 16.325 -1.379 -33.312 1.00 62.62 229 THR A CA 1
ATOM 1558 C C . THR A 1 229 ? 17.304 -1.529 -34.492 1.00 62.62 229 THR A C 1
ATOM 1560 O O . THR A 1 229 ? 17.175 -0.812 -35.481 1.00 62.62 229 THR A O 1
ATOM 1563 N N . TYR A 1 230 ? 18.305 -2.418 -34.500 1.00 51.66 230 TYR A N 1
ATOM 1564 C CA . TYR A 1 230 ? 18.595 -3.593 -33.657 1.00 51.66 230 TYR A CA 1
ATOM 1565 C C . TYR A 1 230 ? 19.865 -3.381 -32.797 1.00 51.66 230 TYR A C 1
ATOM 1567 O O . TYR A 1 230 ? 20.816 -2.761 -33.262 1.00 51.66 230 TYR A O 1
ATOM 1575 N N . GLY A 1 231 ? 19.930 -3.964 -31.587 1.00 55.72 231 GLY A N 1
ATOM 1576 C CA . GLY A 1 231 ? 21.179 -4.052 -30.796 1.00 55.72 231 GLY A CA 1
ATOM 1577 C C . GLY A 1 231 ? 21.586 -2.809 -29.987 1.00 55.72 231 GLY A C 1
ATOM 1578 O O . GLY A 1 231 ? 22.710 -2.734 -29.497 1.00 55.72 231 GLY A O 1
ATOM 1579 N N . SER A 1 232 ? 20.683 -1.844 -29.838 1.00 63.50 232 SER A N 1
ATOM 1580 C CA . SER A 1 232 ? 20.875 -0.603 -29.086 1.00 63.50 232 SER A CA 1
ATOM 1581 C C . SER A 1 232 ? 19.580 -0.285 -28.342 1.00 63.50 232 SER A C 1
ATOM 1583 O O . SER A 1 232 ? 18.515 -0.322 -28.954 1.00 63.50 232 SER A O 1
ATOM 1585 N N . GLY A 1 233 ? 19.659 -0.046 -27.033 1.00 80.25 233 GLY A N 1
ATOM 1586 C CA . GLY A 1 233 ? 18.479 0.094 -26.183 1.00 80.25 233 GLY A CA 1
ATOM 1587 C C . GLY A 1 233 ? 18.704 -0.407 -24.757 1.00 80.25 233 GLY A C 1
ATOM 1588 O O . GLY A 1 233 ? 19.777 -0.195 -24.190 1.00 80.25 233 GLY A O 1
ATOM 1589 N N . ASN A 1 234 ? 17.698 -1.059 -24.178 1.00 90.62 234 ASN A N 1
ATOM 1590 C CA . ASN A 1 234 ? 17.669 -1.537 -22.797 1.00 90.62 234 ASN A CA 1
ATOM 1591 C C . ASN A 1 234 ? 18.494 -2.823 -22.585 1.00 90.62 234 ASN A C 1
ATOM 1593 O O . ASN A 1 234 ? 18.439 -3.761 -23.381 1.00 90.62 234 ASN A O 1
ATOM 1597 N N . ILE A 1 235 ? 19.233 -2.880 -21.476 1.00 93.38 235 ILE A N 1
ATOM 1598 C CA . ILE A 1 235 ? 20.044 -4.030 -21.062 1.00 93.38 235 ILE A CA 1
ATOM 1599 C C . ILE A 1 235 ? 19.344 -4.719 -19.892 1.00 93.38 235 ILE A C 1
ATOM 1601 O O . ILE A 1 235 ? 19.162 -4.128 -18.831 1.00 93.38 235 ILE A O 1
ATOM 1605 N N . TYR A 1 236 ? 19.002 -5.993 -20.054 1.00 92.94 236 TYR A N 1
ATOM 1606 C CA . TYR A 1 236 ? 18.307 -6.806 -19.055 1.00 92.94 236 TYR A CA 1
ATOM 1607 C C . TYR A 1 236 ? 19.125 -8.044 -18.673 1.00 92.94 236 TYR A C 1
ATOM 1609 O O . TYR A 1 236 ? 20.013 -8.485 -19.405 1.00 92.94 236 TYR A O 1
ATOM 1617 N N . THR A 1 237 ? 18.829 -8.628 -17.516 1.00 94.00 237 THR A N 1
ATOM 1618 C CA . THR A 1 237 ? 19.440 -9.897 -17.095 1.00 94.00 237 THR A CA 1
ATOM 1619 C C . THR A 1 237 ? 18.579 -11.059 -17.593 1.00 94.00 237 THR A C 1
ATOM 1621 O O . THR A 1 237 ? 17.356 -10.937 -17.664 1.00 94.00 237 THR A O 1
ATOM 1624 N N . SER A 1 238 ? 19.201 -12.167 -18.011 1.00 93.88 238 SER A N 1
ATOM 1625 C CA . SER A 1 238 ? 18.470 -13.378 -18.420 1.00 93.88 238 SER A CA 1
ATOM 1626 C C . SER A 1 238 ? 18.208 -14.265 -17.205 1.00 93.88 238 SER A C 1
ATOM 1628 O O . SER A 1 238 ? 19.139 -14.577 -16.467 1.00 93.88 238 SER A O 1
ATOM 1630 N N . GLY A 1 239 ? 16.953 -14.667 -17.006 1.00 86.19 239 GLY A N 1
ATOM 1631 C CA . GLY A 1 239 ? 16.483 -15.215 -15.737 1.00 86.19 239 GLY A CA 1
ATOM 1632 C C . GLY A 1 239 ? 16.347 -14.140 -14.639 1.00 86.19 239 GLY A C 1
ATOM 1633 O O . GLY A 1 239 ? 16.711 -12.975 -14.859 1.00 86.19 239 GLY A O 1
ATOM 1634 N N . PRO A 1 240 ? 15.856 -14.513 -13.441 1.00 92.44 240 PRO A N 1
ATOM 1635 C CA . PRO A 1 240 ? 15.094 -15.735 -13.135 1.00 92.44 240 PRO A CA 1
ATOM 1636 C C . PRO A 1 240 ? 13.772 -15.833 -13.924 1.00 92.44 240 PRO A C 1
ATOM 1638 O O . PRO A 1 240 ? 13.471 -14.977 -14.756 1.00 92.44 240 PRO A O 1
ATOM 1641 N N . THR A 1 241 ? 12.997 -16.893 -13.673 1.00 94.81 241 THR A N 1
ATOM 1642 C CA . THR A 1 241 ? 11.636 -17.062 -14.205 1.00 94.81 241 THR A CA 1
ATOM 1643 C C . THR A 1 241 ? 10.803 -15.804 -13.973 1.00 94.81 241 THR A C 1
ATOM 1645 O O . THR A 1 241 ? 10.787 -15.286 -12.854 1.00 94.81 241 THR A O 1
ATOM 1648 N N . ALA A 1 242 ? 10.094 -15.341 -15.002 1.00 93.44 242 ALA A N 1
ATOM 1649 C CA . ALA A 1 242 ? 9.230 -14.166 -14.932 1.00 93.44 242 ALA A CA 1
ATOM 1650 C C . ALA A 1 242 ? 8.265 -14.231 -13.725 1.00 93.44 242 ALA A C 1
ATOM 1652 O O . ALA A 1 242 ? 7.646 -15.264 -13.468 1.00 93.44 242 ALA A O 1
ATOM 1653 N N . GLY A 1 243 ? 8.145 -13.134 -12.972 1.00 94.31 243 GLY A N 1
ATOM 1654 C CA . GLY A 1 243 ? 7.373 -13.069 -11.724 1.00 94.31 243 GLY A CA 1
ATOM 1655 C C . GLY A 1 243 ? 8.145 -13.454 -10.452 1.00 94.31 243 GLY A C 1
ATOM 1656 O O . GLY A 1 243 ? 7.569 -13.414 -9.371 1.00 94.31 243 GLY A O 1
ATOM 1657 N N . THR A 1 244 ? 9.439 -13.781 -10.535 1.00 97.19 244 THR A N 1
ATOM 1658 C CA . THR A 1 244 ? 10.318 -13.961 -9.357 1.00 97.19 244 THR A CA 1
ATOM 1659 C C . THR A 1 244 ? 10.746 -12.607 -8.782 1.00 97.19 244 THR A C 1
ATOM 1661 O O . THR A 1 244 ? 11.068 -11.706 -9.559 1.00 97.19 244 THR A O 1
ATOM 1664 N N . LEU A 1 245 ? 10.801 -12.467 -7.452 1.00 97.06 245 LEU A N 1
ATOM 1665 C CA . LEU A 1 245 ? 11.295 -11.267 -6.759 1.00 97.06 245 LEU A CA 1
ATOM 1666 C C . LEU A 1 245 ? 12.772 -10.984 -7.111 1.00 97.06 245 LEU A C 1
ATOM 1668 O O . LEU A 1 245 ? 13.607 -11.885 -7.055 1.00 97.06 245 LEU A O 1
ATOM 1672 N N . LEU A 1 246 ? 13.088 -9.740 -7.482 1.00 95.31 246 LEU A N 1
ATOM 1673 C CA . LEU A 1 246 ? 14.432 -9.293 -7.884 1.00 95.31 246 LEU A CA 1
ATOM 1674 C C . LEU A 1 246 ? 15.124 -8.413 -6.851 1.00 95.31 246 LEU A C 1
ATOM 1676 O O . LEU A 1 246 ? 16.341 -8.489 -6.698 1.00 95.31 246 LEU A O 1
ATOM 1680 N N . ALA A 1 247 ? 14.356 -7.534 -6.218 1.00 96.25 247 ALA A N 1
ATOM 1681 C CA . ALA A 1 247 ? 14.821 -6.592 -5.216 1.00 96.25 247 ALA A CA 1
ATOM 1682 C C . ALA A 1 247 ? 13.641 -6.208 -4.321 1.00 96.25 247 ALA A C 1
ATOM 1684 O O . ALA A 1 247 ? 12.503 -6.135 -4.792 1.00 96.25 247 ALA A O 1
ATOM 1685 N N . SER A 1 248 ? 13.921 -5.959 -3.048 1.00 95.69 248 SER A N 1
ATOM 1686 C CA . SER A 1 248 ? 12.928 -5.568 -2.052 1.00 95.69 248 SER A CA 1
ATOM 1687 C C . SER A 1 248 ? 13.567 -4.769 -0.925 1.00 95.69 248 SER A C 1
ATOM 1689 O O . SER A 1 248 ? 14.699 -5.055 -0.532 1.00 95.69 248 SER A O 1
ATOM 1691 N N . ASN A 1 249 ? 12.809 -3.833 -0.373 1.00 90.50 249 ASN A N 1
ATOM 1692 C CA . ASN A 1 249 ? 13.037 -3.197 0.923 1.00 90.50 249 ASN A CA 1
ATOM 1693 C C . ASN A 1 249 ? 11.676 -3.053 1.645 1.00 90.50 249 ASN A C 1
ATOM 1695 O O . ASN A 1 249 ? 10.696 -3.659 1.209 1.00 90.50 249 ASN A O 1
ATOM 1699 N N . ALA A 1 250 ? 11.614 -2.283 2.735 1.00 85.62 250 ALA A N 1
ATOM 1700 C CA . ALA A 1 250 ? 10.384 -2.058 3.505 1.00 85.62 250 ALA A CA 1
ATOM 1701 C C . ALA A 1 250 ? 9.347 -1.151 2.800 1.00 85.62 250 ALA A C 1
ATOM 1703 O O . ALA A 1 250 ? 8.268 -0.918 3.338 1.00 85.62 250 ALA A O 1
ATOM 1704 N N . ASP A 1 251 ? 9.642 -0.635 1.602 1.00 90.44 251 ASP A N 1
ATOM 1705 C CA . ASP A 1 251 ? 8.752 0.280 0.877 1.00 90.44 251 ASP A CA 1
ATOM 1706 C C . ASP A 1 251 ? 8.216 -0.374 -0.400 1.00 90.44 251 ASP A C 1
ATOM 1708 O O . ASP A 1 251 ? 7.061 -0.178 -0.785 1.00 90.44 251 ASP A O 1
ATOM 1712 N N . LEU A 1 252 ? 9.064 -1.151 -1.079 1.00 94.81 252 LEU A N 1
ATOM 1713 C CA . LEU A 1 252 ? 8.852 -1.563 -2.458 1.00 94.81 252 LEU A CA 1
ATOM 1714 C C . LEU A 1 252 ? 9.426 -2.956 -2.745 1.00 94.81 252 LEU A C 1
ATOM 1716 O O . LEU A 1 252 ? 10.497 -3.335 -2.274 1.00 94.81 252 LEU A O 1
ATOM 1720 N N . GLN A 1 253 ? 8.743 -3.696 -3.615 1.00 97.69 253 GLN A N 1
ATOM 1721 C CA . GLN A 1 253 ? 9.197 -4.953 -4.201 1.00 97.69 253 GLN A CA 1
ATOM 1722 C C . GLN A 1 253 ? 9.182 -4.862 -5.730 1.00 97.69 253 GLN A C 1
ATOM 1724 O O . GLN A 1 253 ? 8.191 -4.438 -6.327 1.00 97.69 253 GLN A O 1
ATOM 1729 N N . ILE A 1 254 ? 10.258 -5.312 -6.377 1.00 98.44 254 ILE A N 1
ATOM 1730 C CA . ILE A 1 254 ? 10.394 -5.368 -7.839 1.00 98.44 254 ILE A CA 1
ATOM 1731 C C . ILE A 1 254 ? 10.465 -6.831 -8.270 1.00 98.44 254 ILE A C 1
ATOM 1733 O O . ILE A 1 254 ? 11.297 -7.593 -7.775 1.00 98.44 254 ILE A O 1
ATOM 1737 N N . TYR A 1 255 ? 9.634 -7.217 -9.234 1.00 98.31 255 TYR A N 1
ATOM 1738 C CA . TYR A 1 255 ? 9.558 -8.576 -9.765 1.00 98.31 255 TYR A CA 1
ATOM 1739 C C . TYR A 1 255 ? 10.087 -8.645 -11.200 1.00 98.31 255 TYR A C 1
ATOM 1741 O O . TYR A 1 255 ? 9.920 -7.724 -11.994 1.00 98.31 255 TYR A O 1
ATOM 1749 N N . SER A 1 256 ? 10.703 -9.768 -11.557 1.00 96.94 256 SER A N 1
ATOM 1750 C CA . SER A 1 256 ? 11.142 -10.064 -12.926 1.00 96.94 256 SER A CA 1
ATOM 1751 C C . SER A 1 256 ? 9.972 -10.163 -13.901 1.00 96.94 256 SER A C 1
ATOM 1753 O O . SER A 1 256 ? 8.823 -10.411 -13.520 1.00 96.94 256 SER A O 1
ATOM 1755 N N . GLY A 1 257 ? 10.272 -10.013 -15.187 1.00 96.94 257 GLY A N 1
ATOM 1756 C CA . GLY A 1 257 ? 9.276 -10.123 -16.235 1.00 96.94 257 GLY A CA 1
ATOM 1757 C C . GLY A 1 257 ? 9.860 -10.540 -17.568 1.00 96.94 257 GLY A C 1
ATOM 1758 O O . GLY A 1 257 ? 10.381 -11.650 -17.705 1.00 96.94 257 GLY A O 1
ATOM 1759 N N . VAL A 1 258 ? 9.695 -9.692 -18.580 1.00 96.88 258 VAL A N 1
ATOM 1760 C CA . VAL A 1 258 ? 9.966 -10.059 -19.973 1.00 96.88 258 VAL A CA 1
ATOM 1761 C C . VAL A 1 258 ? 10.692 -8.953 -20.726 1.00 96.88 258 VAL A C 1
ATOM 1763 O O . VAL A 1 258 ? 10.446 -7.764 -20.532 1.00 96.88 258 VAL A O 1
ATOM 1766 N N . GLY A 1 259 ? 11.586 -9.360 -21.623 1.00 94.81 259 GLY A N 1
ATOM 1767 C CA . GLY A 1 259 ? 12.192 -8.473 -22.606 1.00 94.81 259 GLY A CA 1
ATOM 1768 C C . GLY A 1 259 ? 11.200 -8.247 -23.738 1.00 94.81 259 GLY A C 1
ATOM 1769 O O . GLY A 1 259 ? 10.394 -9.122 -24.048 1.00 94.81 259 GLY A O 1
ATOM 1770 N N . THR A 1 260 ? 11.251 -7.091 -24.380 1.00 93.06 260 THR A N 1
ATOM 1771 C CA . THR A 1 260 ? 10.255 -6.679 -25.378 1.00 93.06 260 THR A CA 1
ATOM 1772 C C . THR A 1 260 ? 10.919 -6.131 -26.626 1.00 93.06 260 THR A C 1
ATOM 1774 O O . THR A 1 260 ? 11.979 -5.501 -26.563 1.00 93.06 260 THR A O 1
ATOM 1777 N N . TYR A 1 261 ? 10.270 -6.357 -27.764 1.00 91.75 261 TYR A N 1
ATOM 1778 C CA . TYR A 1 261 ? 10.543 -5.633 -28.997 1.00 91.75 261 TYR A CA 1
ATOM 1779 C C . TYR A 1 261 ? 9.869 -4.257 -28.985 1.00 91.75 261 TYR A C 1
ATOM 1781 O O . TYR A 1 261 ? 8.909 -4.023 -28.253 1.00 91.75 261 TYR A O 1
ATOM 1789 N N . TYR A 1 262 ? 10.348 -3.367 -29.854 1.00 89.75 262 TYR A N 1
ATOM 1790 C CA . TYR A 1 262 ? 9.673 -2.120 -30.186 1.00 89.75 262 TYR A CA 1
ATOM 1791 C C . TYR A 1 262 ? 9.423 -2.076 -31.705 1.00 89.75 262 TYR A C 1
ATOM 1793 O O . TYR A 1 262 ? 10.391 -2.182 -32.465 1.00 89.75 262 TYR A O 1
ATOM 1801 N N . PRO A 1 263 ? 8.166 -1.936 -32.169 1.00 87.81 263 PRO A N 1
ATOM 1802 C CA . PRO A 1 263 ? 6.935 -1.898 -31.372 1.00 87.81 263 PRO A CA 1
ATOM 1803 C C . PRO A 1 263 ? 6.622 -3.248 -30.698 1.00 87.81 263 PRO A C 1
ATOM 1805 O O . PRO A 1 263 ? 7.030 -4.310 -31.186 1.00 87.81 263 PRO A O 1
ATOM 1808 N N . LEU A 1 264 ? 5.844 -3.192 -29.609 1.00 88.25 264 LEU A N 1
ATOM 1809 C CA . LEU A 1 264 ? 5.473 -4.335 -28.756 1.00 88.25 264 LEU A CA 1
ATOM 1810 C C . LEU A 1 264 ? 4.832 -5.506 -29.524 1.00 88.25 264 LEU A C 1
ATOM 1812 O O . LEU A 1 264 ? 5.013 -6.668 -29.171 1.00 88.25 264 LEU A O 1
ATOM 1816 N N . SER A 1 265 ? 4.138 -5.214 -30.627 1.00 84.75 265 SER A N 1
ATOM 1817 C CA . SER A 1 265 ? 3.503 -6.204 -31.507 1.00 84.75 265 SER A CA 1
ATOM 1818 C C . SER A 1 265 ? 4.468 -7.226 -32.124 1.00 84.75 265 SER A C 1
ATOM 1820 O O . SER A 1 265 ? 4.013 -8.205 -32.710 1.00 84.75 265 SER A O 1
ATOM 1822 N N . SER A 1 266 ? 5.783 -7.009 -32.030 1.00 86.94 266 SER A N 1
ATOM 1823 C CA . SER A 1 266 ? 6.800 -7.919 -32.578 1.00 86.94 266 SER A CA 1
ATOM 1824 C C . SER A 1 266 ? 7.195 -9.052 -31.613 1.00 86.94 266 SER A C 1
ATOM 1826 O O . SER A 1 266 ? 8.005 -9.900 -31.980 1.00 86.94 266 SER A O 1
ATOM 1828 N N . GLY A 1 267 ? 6.613 -9.094 -30.407 1.00 87.56 267 GLY A N 1
ATOM 1829 C CA . GLY A 1 267 ? 6.745 -10.195 -29.450 1.00 87.56 267 GLY A CA 1
ATOM 1830 C C . GLY A 1 267 ? 7.573 -9.866 -28.206 1.00 87.56 267 GLY A C 1
ATOM 1831 O O . GLY A 1 267 ? 7.882 -8.707 -27.915 1.00 87.56 267 GLY A O 1
ATOM 1832 N N . ILE A 1 268 ? 7.935 -10.917 -27.464 1.00 93.88 268 ILE A N 1
ATOM 1833 C CA . ILE A 1 268 ? 8.662 -10.838 -26.190 1.00 93.88 268 ILE A CA 1
ATOM 1834 C C . ILE A 1 268 ? 9.737 -11.919 -26.052 1.00 93.88 268 ILE A C 1
ATOM 1836 O O . ILE A 1 268 ? 9.696 -12.958 -26.708 1.00 93.88 268 ILE A O 1
ATOM 1840 N N . PHE A 1 269 ? 10.653 -11.690 -25.116 1.00 93.81 269 PHE A N 1
ATOM 1841 C CA . PHE A 1 269 ? 11.583 -12.672 -24.578 1.00 93.81 269 PHE A CA 1
ATOM 1842 C C . PHE A 1 269 ? 11.165 -13.003 -23.143 1.00 93.81 269 PHE A C 1
ATOM 1844 O O . PHE A 1 269 ? 11.198 -12.126 -22.280 1.00 93.81 269 PHE A O 1
ATOM 1851 N N . ALA A 1 270 ? 10.783 -14.255 -22.886 1.00 94.44 270 ALA A N 1
ATOM 1852 C CA . ALA A 1 270 ? 10.467 -14.726 -21.538 1.00 94.44 270 ALA A CA 1
ATOM 1853 C C . ALA A 1 270 ? 11.676 -14.610 -20.591 1.00 94.44 270 ALA A C 1
ATOM 1855 O O . ALA A 1 270 ? 12.822 -14.599 -21.048 1.00 94.44 270 ALA A O 1
ATOM 1856 N N . ASP A 1 271 ? 11.405 -14.567 -19.285 1.00 95.25 271 ASP A N 1
ATOM 1857 C CA . ASP A 1 271 ? 12.393 -14.659 -18.203 1.00 95.25 271 ASP A CA 1
ATOM 1858 C C . ASP A 1 271 ? 13.515 -13.623 -18.335 1.00 95.25 271 ASP A C 1
ATOM 1860 O O . ASP A 1 271 ? 14.687 -13.956 -18.558 1.00 95.25 271 ASP A O 1
ATOM 1864 N N . ARG A 1 272 ? 13.145 -12.340 -18.272 1.00 94.88 272 ARG A N 1
ATOM 1865 C CA . ARG A 1 272 ? 14.082 -11.211 -18.285 1.00 94.88 272 ARG A CA 1
ATOM 1866 C C . ARG A 1 272 ? 13.835 -10.277 -17.118 1.00 94.88 272 ARG A C 1
ATOM 1868 O O . ARG A 1 272 ? 12.705 -9.999 -16.730 1.00 94.88 272 ARG A O 1
ATOM 1875 N N . SER A 1 273 ? 14.926 -9.741 -16.606 1.00 95.25 273 SER A N 1
ATOM 1876 C CA . SER A 1 273 ? 14.920 -8.888 -15.429 1.00 95.25 273 SER A CA 1
ATOM 1877 C C . SER A 1 273 ? 15.362 -7.491 -15.813 1.00 95.25 273 SER A C 1
ATOM 1879 O O . SER A 1 273 ? 16.468 -7.317 -16.333 1.00 95.25 273 SER A O 1
ATOM 1881 N N . PHE A 1 274 ? 14.497 -6.508 -15.558 1.00 95.81 274 PHE A N 1
ATOM 1882 C CA . PHE A 1 274 ? 14.846 -5.098 -15.684 1.00 95.81 274 PHE A CA 1
ATOM 1883 C C . PHE A 1 274 ? 16.095 -4.811 -14.847 1.00 95.81 274 PHE A C 1
ATOM 1885 O O . PHE A 1 274 ? 16.131 -5.123 -13.659 1.00 95.81 274 PHE A O 1
ATOM 1892 N N . ASN A 1 275 ? 17.112 -4.224 -15.480 1.00 95.12 275 ASN A N 1
ATOM 1893 C CA . ASN A 1 275 ? 18.257 -3.665 -14.778 1.00 95.12 275 ASN A CA 1
ATOM 1894 C C . ASN A 1 275 ? 18.093 -2.153 -14.731 1.00 95.12 275 ASN A C 1
ATOM 1896 O O . ASN A 1 275 ? 18.218 -1.464 -15.745 1.00 95.12 275 ASN A O 1
ATOM 1900 N N . GLY A 1 276 ? 17.847 -1.649 -13.537 1.00 95.81 276 GLY A N 1
ATOM 1901 C CA . GLY A 1 276 ? 17.718 -0.238 -13.255 1.00 95.81 276 GLY A CA 1
ATOM 1902 C C . GLY A 1 276 ? 17.443 0.053 -11.787 1.00 95.81 276 GLY A C 1
ATOM 1903 O O . GLY A 1 276 ? 17.610 -0.797 -10.908 1.00 95.81 276 GLY A O 1
ATOM 1904 N N . ILE A 1 277 ? 17.017 1.286 -11.565 1.00 97.88 277 ILE A N 1
ATOM 1905 C CA . ILE A 1 277 ? 16.683 1.882 -10.281 1.00 97.88 277 ILE A CA 1
ATOM 1906 C C . ILE A 1 277 ? 15.256 2.408 -10.404 1.00 97.88 277 ILE A C 1
ATOM 1908 O O . ILE A 1 277 ? 14.951 3.121 -11.364 1.00 97.88 277 ILE A O 1
ATOM 1912 N N . VAL A 1 278 ? 14.400 2.064 -9.446 1.00 98.31 278 VAL A N 1
ATOM 1913 C CA . VAL A 1 278 ? 13.061 2.642 -9.304 1.00 98.31 278 VAL A CA 1
ATOM 1914 C C . VAL A 1 278 ? 13.160 3.767 -8.285 1.00 98.31 278 VAL A C 1
ATOM 1916 O O . VAL A 1 278 ? 13.533 3.534 -7.137 1.00 98.31 278 VAL A O 1
ATOM 1919 N N . GLN A 1 279 ? 12.877 4.990 -8.725 1.00 97.81 279 GLN A N 1
ATOM 1920 C CA . GLN A 1 279 ? 12.879 6.175 -7.874 1.00 97.81 279 GLN A CA 1
ATOM 1921 C C . GLN A 1 279 ? 11.449 6.417 -7.407 1.00 97.81 279 GLN A C 1
ATOM 1923 O O . GLN A 1 279 ? 10.513 6.390 -8.213 1.00 97.81 279 GLN A O 1
ATOM 1928 N N . TYR A 1 280 ? 11.279 6.630 -6.112 1.00 96.69 280 TYR A N 1
ATOM 1929 C CA . TYR A 1 280 ? 9.984 6.853 -5.492 1.00 96.69 280 TYR A CA 1
ATOM 1930 C C . TYR A 1 280 ? 10.146 7.730 -4.251 1.00 96.69 280 TYR A C 1
ATOM 1932 O O . TYR A 1 280 ? 11.265 7.986 -3.818 1.00 96.69 280 TYR A O 1
ATOM 1940 N N . ASP A 1 281 ? 9.029 8.202 -3.716 1.00 92.12 281 ASP A N 1
ATOM 1941 C CA . ASP A 1 281 ? 8.951 8.869 -2.420 1.00 92.12 281 ASP A CA 1
ATOM 1942 C C . ASP A 1 281 ? 7.832 8.227 -1.590 1.00 92.12 281 ASP A C 1
ATOM 1944 O O . ASP A 1 281 ? 6.882 7.669 -2.149 1.00 92.12 281 ASP A O 1
ATOM 1948 N N . CYS A 1 282 ? 7.967 8.287 -0.273 1.00 81.94 282 CYS A N 1
ATOM 1949 C CA . CYS A 1 282 ? 7.026 7.747 0.714 1.00 81.94 282 CYS A CA 1
ATOM 1950 C C . CYS A 1 282 ? 6.973 8.634 1.969 1.00 81.94 282 CYS A C 1
ATOM 1952 O O . CYS A 1 282 ? 6.854 8.151 3.091 1.00 81.94 282 CYS A O 1
ATOM 1954 N N . ARG A 1 283 ? 7.140 9.941 1.748 1.00 79.06 283 ARG A N 1
ATOM 1955 C CA . ARG A 1 283 ? 7.106 11.036 2.724 1.00 79.06 283 ARG A CA 1
ATOM 1956 C C . ARG A 1 283 ? 5.963 11.997 2.390 1.00 79.06 283 ARG A C 1
ATOM 1958 O O . ARG A 1 283 ? 5.545 12.008 1.208 1.00 79.06 283 ARG A O 1
#

Secondary structure (DSSP, 8-state):
----GGGT-S---SS-BTTB-TTSSPP-TTSSS--TTTT-S--SSS-BTTB-TTSSPP-TTSSS--TTTT-S--SSS--SSB-TTSSB--TTSS---TTTT-S---SSS-TTSSS-TTS-------PPEE-----EEEESEEEEEEEESS-EEEEEEEEEEEEEEEEEEEEEEES-STT-SSS-TT-EEEEEEEEEEEEEEEEEEE-----EEE-TT-EEEEEEEESS-SS-SEEEEE-S-TT-EEEE-SSEEEEEEEEE-SSGGG-EEEEEEE-EEEEEE--

Radius of gyration: 33.03 Å; chains: 1; bounding box: 76×34×90 Å

pLDDT: mean 91.96, std 7.36, range [51.66, 98.62]

Sequence (283 aa):
GTANATAGEGCDDAGESASCNADCTVSSCGDGTTNATAGEACDGGGETASCNADCTVSSCGDGTTNATAGEACDDAGESAACNANCTISECGDGIHNVTAGEQCDDGDDIDGNDCSNACTNNIVCLDPLTTPLAGGNGWAGSMFDVVAQRNVTITGFAGSFYAGAQTVEIWYRTGTYVGNTSGMTGWTQLGTASITGQGTGVATPIPINLSVQVNAGQRVAFWVTCQGTYGSGNIYTSGPTAGTLLASNADLQIYSGVGTYYPLSSGIFADRSFNGIVQYDCR